Protein AF-A0A328BXT1-F1 (afdb_monomer)

Organism: NCBI:txid2211146

Nearest PDB structures (foldseek):
  3qoo-assembly1_A-2  TM=3.810E-01  e=3.303E+00  Thermanaerovibrio acidaminovorans DSM 6589

pLDDT: mean 86.55, std 16.62, range [36.66, 98.75]

Radius of gyration: 24.16 Å; Cα contacts (8 Å, |Δi|>4): 332; chains: 1; bounding box: 71×56×73 Å

Mean predicted aligned error: 11.09 Å

Foldseek 3Di:
DDDDDDDDDDDDDDPDPDPPPPDPDPDPPDDDDDPDPVPDDQAAQADFPDKDKDWDQFLHDVGTWIWIWTFGGNDQQQTWIWTWTAGPVGRTQDTAIAGLLLLAPVVVLVPPPCSVPPVVSSVRSVVSNNCQQPPVQKDFLLDPLPDDDFDPPWDRVQLVLSSVVNGWIWGWGQHNVSDIWIWHANNVVRHITTGGD

Secondary structure (DSSP, 8-state):
-------------------------S-TT----PPPGGGSPPP-TT-EEEEEEEEE-SS-SSSPEEEEEEEESSSSTT-EEEEEEE-TTS-EEEEEEEEGGGG--TTTTTT-TTTTSHHHHHHHHHHHHHHTT-GGGEESSSS-TT--SPPTTS-HHHHHHHHH-TTPPEEEEE-TTS-EEEEEEEGGGTEEEEEE-

Structure (mmCIF, N/CA/C/O backbone):
data_AF-A0A328BXT1-F1
#
_entry.id   AF-A0A328BXT1-F1
#
loop_
_atom_site.group_PDB
_atom_site.id
_atom_site.type_symbol
_atom_site.label_atom_id
_atom_site.label_alt_id
_atom_site.label_comp_id
_atom_site.label_asym_id
_atom_site.label_entity_id
_atom_site.label_seq_id
_atom_site.pdbx_PDB_ins_code
_atom_site.Cartn_x
_atom_site.Cartn_y
_atom_site.Cartn_z
_atom_site.occupancy
_atom_site.B_iso_or_equiv
_atom_site.auth_seq_id
_atom_site.auth_comp_id
_atom_site.auth_asym_id
_atom_site.auth_atom_id
_atom_site.pdbx_P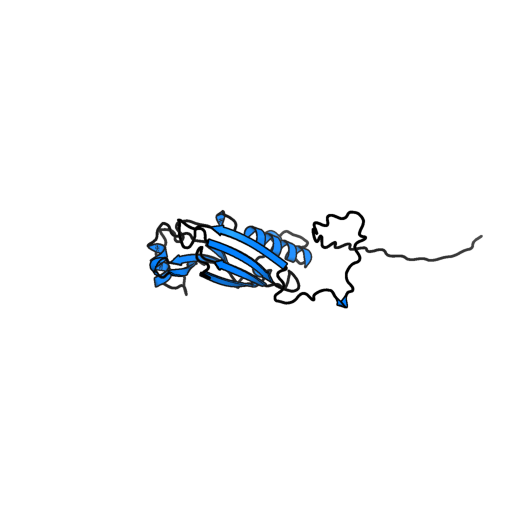DB_model_num
ATOM 1 N N . MET A 1 1 ? 54.954 -20.643 -51.005 1.00 36.66 1 MET A N 1
ATOM 2 C CA . MET A 1 1 ? 54.162 -19.689 -51.812 1.00 36.66 1 MET A CA 1
ATOM 3 C C . MET A 1 1 ? 52.692 -20.054 -51.626 1.00 36.66 1 MET A C 1
ATOM 5 O O . MET A 1 1 ? 52.392 -21.237 -51.685 1.00 36.66 1 MET A O 1
ATOM 9 N N . LEU A 1 2 ? 51.851 -19.068 -51.280 1.00 44.31 2 LEU A N 1
ATOM 10 C CA . LEU A 1 2 ? 50.381 -19.138 -51.081 1.00 44.31 2 LEU A CA 1
ATOM 11 C C . LEU A 1 2 ? 49.645 -19.799 -52.278 1.00 44.31 2 LEU A C 1
ATOM 13 O O . LEU A 1 2 ? 50.256 -19.804 -53.350 1.00 44.31 2 LEU A O 1
ATOM 17 N N . PRO A 1 3 ? 48.364 -20.260 -52.186 1.00 55.88 3 PRO A N 1
ATOM 18 C CA . PRO A 1 3 ? 47.225 -19.465 -51.666 1.00 55.88 3 PRO A CA 1
ATOM 19 C C . PRO A 1 3 ? 46.011 -20.235 -51.057 1.00 55.88 3 PRO A C 1
ATOM 21 O O . PRO A 1 3 ? 46.016 -21.457 -50.996 1.00 55.88 3 PRO A O 1
ATOM 24 N N . ALA A 1 4 ? 44.975 -19.460 -50.669 1.00 45.47 4 ALA A N 1
ATOM 25 C CA . ALA A 1 4 ? 43.537 -19.766 -50.434 1.00 45.47 4 ALA A CA 1
ATOM 26 C C . ALA A 1 4 ? 43.083 -19.404 -48.996 1.00 45.47 4 ALA A C 1
ATOM 28 O O . ALA A 1 4 ? 43.459 -20.065 -48.039 1.00 45.47 4 ALA A O 1
ATOM 29 N N . ALA A 1 5 ? 42.486 -18.232 -48.738 1.00 52.22 5 ALA A N 1
ATOM 30 C CA . ALA A 1 5 ? 41.097 -17.819 -49.017 1.00 52.22 5 ALA A CA 1
ATOM 31 C C . ALA A 1 5 ? 40.040 -18.658 -48.269 1.00 52.22 5 ALA A C 1
ATOM 33 O O . ALA A 1 5 ? 39.802 -19.790 -48.667 1.00 52.22 5 ALA A O 1
ATOM 34 N N . LEU A 1 6 ? 39.386 -18.090 -47.240 1.00 51.06 6 LEU A N 1
ATOM 35 C CA . LEU A 1 6 ? 37.940 -17.786 -47.231 1.00 51.06 6 LEU A CA 1
ATOM 36 C C . LEU A 1 6 ? 37.517 -17.145 -45.889 1.00 51.06 6 LEU A C 1
ATOM 38 O O . LEU A 1 6 ? 37.797 -17.670 -44.815 1.00 51.06 6 LEU A O 1
ATOM 42 N N . LEU A 1 7 ? 36.834 -16.000 -45.978 1.00 54.78 7 LEU A N 1
ATOM 43 C CA . LEU A 1 7 ? 36.112 -15.343 -44.886 1.00 54.78 7 LEU A CA 1
ATOM 44 C C . LEU A 1 7 ? 34.954 -16.211 -44.371 1.00 54.78 7 LEU A C 1
ATOM 46 O O . LEU A 1 7 ? 34.241 -16.783 -45.189 1.00 54.78 7 LEU A O 1
ATOM 50 N N . LEU A 1 8 ? 34.654 -16.143 -43.068 1.00 51.22 8 LEU A N 1
ATOM 51 C CA . LEU A 1 8 ? 33.269 -16.148 -42.571 1.00 51.22 8 LEU A CA 1
ATOM 52 C C . LEU A 1 8 ? 33.183 -15.592 -41.138 1.00 51.22 8 LEU A C 1
ATOM 54 O O . LEU A 1 8 ? 33.625 -16.211 -40.173 1.00 51.22 8 LEU A O 1
ATOM 58 N N . LEU A 1 9 ? 32.594 -14.396 -41.034 1.00 53.41 9 LEU A N 1
ATOM 59 C CA . LEU A 1 9 ? 31.967 -13.871 -39.822 1.00 53.41 9 LEU A CA 1
ATOM 60 C C . LEU A 1 9 ? 30.834 -14.801 -39.388 1.00 53.41 9 LEU A C 1
ATOM 62 O O . LEU A 1 9 ? 30.048 -15.174 -40.249 1.00 53.41 9 LEU A O 1
ATOM 66 N N . LEU A 1 10 ? 30.657 -15.022 -38.083 1.00 51.69 10 LEU A N 1
ATOM 67 C CA . LEU A 1 10 ? 29.341 -15.249 -37.472 1.00 51.69 10 LEU A CA 1
ATOM 68 C C . LEU A 1 10 ? 29.376 -14.782 -36.009 1.00 51.69 10 LEU A C 1
ATOM 70 O O . LEU A 1 10 ? 29.947 -15.426 -35.132 1.00 51.69 10 LEU A O 1
ATOM 74 N N . ALA A 1 11 ? 28.759 -13.624 -35.775 1.00 56.44 11 ALA A N 1
ATOM 75 C CA . ALA A 1 11 ? 28.355 -13.159 -34.459 1.00 56.44 11 ALA A CA 1
ATOM 76 C C . ALA A 1 11 ? 27.236 -14.064 -33.928 1.00 56.44 11 ALA A C 1
ATOM 78 O O . ALA A 1 11 ? 26.285 -14.347 -34.653 1.00 56.44 11 ALA A O 1
ATOM 79 N N . GLN A 1 12 ? 27.332 -14.486 -32.668 1.00 54.69 12 GLN A N 1
ATOM 80 C CA . GLN A 1 12 ? 26.223 -15.122 -31.960 1.00 54.69 12 GLN A CA 1
ATOM 81 C C . GLN A 1 12 ? 26.055 -14.463 -30.593 1.00 54.69 12 GLN A C 1
ATOM 83 O O . GLN A 1 12 ? 26.587 -14.906 -29.579 1.00 54.69 12 GLN A O 1
ATOM 88 N N . SER A 1 13 ? 25.306 -13.365 -30.586 1.00 54.19 13 SER A N 1
ATOM 89 C CA . SER A 1 13 ? 24.605 -12.871 -29.411 1.00 54.19 13 SER A CA 1
ATOM 90 C C . SER A 1 13 ? 23.330 -13.698 -29.240 1.00 54.19 13 SER A C 1
ATOM 92 O O . SER A 1 13 ? 22.390 -13.561 -30.019 1.00 54.19 13 SER A O 1
ATOM 94 N N . SER A 1 14 ? 23.274 -14.545 -28.211 1.00 51.81 14 SER A N 1
ATOM 95 C CA . SER A 1 14 ? 22.004 -15.124 -27.760 1.00 51.81 14 SER A CA 1
ATOM 96 C C . SER A 1 14 ? 21.670 -14.591 -26.370 1.00 51.81 14 SER A C 1
ATOM 98 O O . SER A 1 14 ? 22.193 -15.031 -25.351 1.00 51.81 14 SER A O 1
ATOM 100 N N . CYS A 1 15 ? 20.795 -13.587 -26.342 1.00 51.22 15 CYS A N 1
ATOM 101 C CA . CYS A 1 15 ? 20.023 -13.262 -25.153 1.00 51.22 15 CYS A CA 1
ATOM 102 C C . CYS A 1 15 ? 18.866 -14.259 -25.090 1.00 51.22 15 CYS A C 1
ATOM 104 O O . CYS A 1 15 ? 17.864 -14.102 -25.785 1.00 51.22 15 CYS A O 1
ATOM 106 N N . VAL A 1 16 ? 19.014 -15.303 -24.280 1.00 47.84 16 VAL A N 1
ATOM 107 C CA . VAL A 1 16 ? 17.893 -16.158 -23.886 1.00 47.84 16 VAL A CA 1
ATOM 108 C C . VAL A 1 16 ? 17.251 -15.525 -22.654 1.00 47.84 16 VAL A C 1
ATOM 110 O O . VAL A 1 16 ? 17.733 -15.685 -21.537 1.00 47.84 16 VAL A O 1
ATOM 113 N N . THR A 1 17 ? 16.156 -14.793 -22.860 1.00 46.62 17 THR A N 1
ATOM 114 C CA . THR A 1 17 ? 15.216 -14.452 -21.785 1.00 46.62 17 THR A CA 1
ATOM 115 C C . THR A 1 17 ? 14.120 -15.507 -21.806 1.00 46.62 17 THR A C 1
ATOM 117 O O . THR A 1 17 ? 13.203 -15.449 -22.621 1.00 46.62 17 THR A O 1
ATOM 120 N N . THR A 1 18 ? 14.238 -16.524 -20.958 1.00 55.59 18 THR A N 1
ATOM 121 C CA . THR A 1 18 ? 13.164 -17.499 -20.747 1.00 55.59 18 THR A CA 1
ATOM 122 C C . THR A 1 18 ? 12.169 -16.941 -19.737 1.00 55.59 18 THR A C 1
ATOM 124 O O . THR A 1 18 ? 12.470 -16.900 -18.542 1.00 55.59 18 THR A O 1
ATOM 127 N N . ASP A 1 19 ? 10.980 -16.564 -20.207 1.00 45.56 19 ASP A N 1
ATOM 128 C CA . ASP A 1 19 ? 9.785 -16.504 -19.367 1.00 45.56 19 ASP A CA 1
ATOM 129 C C . ASP A 1 19 ? 9.496 -17.919 -18.860 1.00 45.56 19 ASP A C 1
ATOM 131 O O . ASP A 1 19 ? 9.135 -18.825 -19.614 1.00 45.56 19 ASP A O 1
ATOM 135 N N . ARG A 1 20 ? 9.731 -18.141 -17.566 1.00 45.09 20 ARG A N 1
ATOM 136 C CA . ARG A 1 20 ? 9.447 -19.414 -16.908 1.00 45.09 20 ARG A CA 1
ATOM 137 C C . ARG A 1 20 ? 7.983 -19.421 -16.481 1.00 45.09 20 ARG A C 1
ATOM 139 O O . ARG A 1 20 ? 7.660 -19.120 -15.335 1.00 45.09 20 ARG A O 1
ATOM 146 N N . GLU A 1 21 ? 7.102 -19.774 -17.406 1.00 53.62 21 GLU A N 1
ATOM 147 C CA . GLU A 1 21 ? 5.724 -20.139 -17.087 1.00 53.62 21 GLU A CA 1
ATOM 148 C C . GLU A 1 21 ? 5.742 -21.553 -16.479 1.00 53.62 21 GLU A C 1
ATOM 150 O O . GLU A 1 21 ? 6.037 -22.544 -17.150 1.00 53.62 21 GLU A O 1
ATOM 155 N N . VAL A 1 22 ? 5.530 -21.658 -15.164 1.00 46.84 22 VAL A N 1
ATOM 156 C CA . VAL A 1 22 ? 5.484 -22.950 -14.463 1.00 46.84 22 VAL A CA 1
ATOM 157 C C . VAL A 1 22 ? 4.119 -23.587 -14.726 1.00 46.84 22 VAL A C 1
ATOM 159 O O . VAL A 1 22 ? 3.187 -23.439 -13.943 1.00 46.84 22 VAL A O 1
ATOM 162 N N . GLY A 1 23 ? 3.992 -24.273 -15.861 1.00 48.22 23 GLY A N 1
ATOM 163 C CA . GLY A 1 23 ? 2.853 -25.134 -16.162 1.00 48.22 23 GLY A CA 1
ATOM 164 C C . GLY A 1 23 ? 3.044 -26.515 -15.537 1.00 48.22 23 GLY A C 1
ATOM 165 O O . GLY A 1 23 ? 3.951 -27.254 -15.918 1.00 48.22 23 GLY A O 1
ATOM 166 N N . THR A 1 24 ? 2.182 -26.897 -14.596 1.00 51.53 24 THR A N 1
ATOM 167 C CA . THR A 1 24 ? 2.050 -28.281 -14.121 1.00 51.53 24 THR A CA 1
ATOM 168 C C . THR A 1 24 ? 1.400 -29.142 -15.212 1.00 51.53 24 THR A C 1
ATOM 170 O O . THR A 1 24 ? 0.205 -29.417 -15.189 1.00 51.53 24 THR A O 1
ATOM 173 N N . SER A 1 25 ? 2.189 -29.555 -16.206 1.00 50.75 25 SER A N 1
ATOM 174 C CA . SER A 1 25 ? 1.787 -30.548 -17.211 1.00 50.75 25 SER A CA 1
ATOM 175 C C . SER A 1 25 ? 2.162 -31.952 -16.730 1.00 50.75 25 SER A C 1
ATOM 177 O O . SER A 1 25 ? 3.331 -32.233 -16.486 1.00 50.75 25 SER A O 1
ATOM 179 N N . SER A 1 26 ? 1.179 -32.846 -16.620 1.00 55.44 26 SER A N 1
ATOM 180 C CA . SER A 1 26 ? 1.338 -34.255 -16.230 1.00 55.44 26 SER A CA 1
ATOM 181 C C . SER A 1 26 ? 1.732 -35.187 -17.388 1.00 55.44 26 SER A C 1
ATOM 183 O O . SER A 1 26 ? 1.564 -36.400 -17.279 1.00 55.44 26 SER A O 1
ATOM 185 N N . ASN A 1 27 ? 2.244 -34.656 -18.504 1.00 60.16 27 ASN A N 1
ATOM 186 C CA . ASN A 1 27 ? 2.610 -35.460 -19.671 1.00 60.16 27 ASN A CA 1
ATOM 187 C C . ASN A 1 27 ? 4.053 -35.158 -20.136 1.00 60.16 27 ASN A C 1
ATOM 189 O O . ASN A 1 27 ? 4.289 -34.059 -20.647 1.00 60.16 27 ASN A O 1
ATOM 193 N N . PRO A 1 28 ? 5.010 -36.095 -19.964 1.00 58.16 28 PRO A N 1
ATOM 194 C CA . PRO A 1 28 ? 6.431 -35.863 -20.234 1.00 58.16 28 PRO A CA 1
ATOM 195 C C . PRO A 1 28 ? 6.809 -35.832 -21.726 1.00 58.16 28 PRO A C 1
ATOM 197 O O . PRO A 1 28 ? 7.963 -35.556 -22.036 1.00 58.16 28 PRO A O 1
ATOM 200 N N . GLU A 1 29 ? 5.874 -36.079 -22.652 1.00 60.91 29 GLU A N 1
ATOM 201 C CA . GLU A 1 29 ? 6.201 -36.306 -24.073 1.00 60.91 29 GLU A CA 1
ATOM 202 C C . GLU A 1 29 ? 5.632 -35.258 -25.049 1.00 60.91 29 GLU A C 1
ATOM 204 O O . GLU A 1 29 ? 5.848 -35.331 -26.259 1.00 60.91 29 GLU A O 1
ATOM 209 N N . ARG A 1 30 ? 4.932 -34.225 -24.561 1.00 56.12 30 ARG A N 1
ATOM 210 C CA . ARG A 1 30 ? 4.519 -33.112 -25.431 1.00 56.12 30 ARG A CA 1
ATOM 211 C C . ARG A 1 30 ? 5.666 -32.123 -25.615 1.00 56.12 30 ARG A C 1
ATOM 213 O O . ARG A 1 30 ? 5.939 -31.314 -24.732 1.00 56.12 30 ARG A O 1
ATOM 220 N N . VAL A 1 31 ? 6.277 -32.142 -26.801 1.00 62.97 31 VAL A N 1
ATOM 221 C CA . VAL A 1 31 ? 7.142 -31.055 -27.281 1.00 6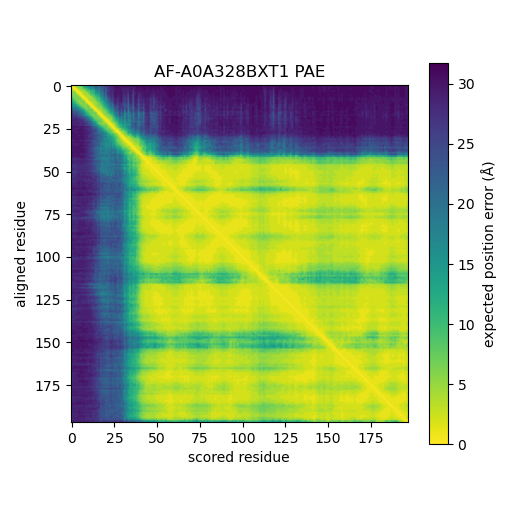2.97 31 VAL A CA 1
ATOM 222 C C . VAL A 1 31 ? 6.325 -29.765 -27.261 1.00 62.97 31 VAL A C 1
ATOM 224 O O . VAL A 1 31 ? 5.348 -29.622 -27.999 1.00 62.97 31 VAL A O 1
ATOM 227 N N . TYR A 1 32 ? 6.693 -28.837 -26.378 1.00 65.38 32 TYR A N 1
ATOM 228 C CA . TYR A 1 32 ? 6.045 -27.535 -26.283 1.00 65.38 32 TYR A CA 1
ATOM 229 C C . TYR A 1 32 ? 6.180 -26.808 -27.622 1.00 65.38 32 TYR A C 1
ATOM 231 O O . TYR A 1 32 ? 7.267 -26.381 -28.007 1.00 65.38 32 TYR A O 1
ATOM 239 N N . THR A 1 33 ? 5.069 -26.691 -28.347 1.00 70.56 33 THR A N 1
ATOM 240 C CA . THR A 1 33 ? 4.991 -25.859 -29.545 1.00 70.56 33 THR A CA 1
ATOM 241 C C . THR A 1 33 ? 4.425 -24.512 -29.103 1.00 70.56 33 THR A C 1
ATOM 243 O O . THR A 1 33 ? 3.260 -24.463 -28.695 1.00 70.56 33 THR A O 1
ATOM 246 N N . PRO A 1 34 ? 5.216 -23.425 -29.098 1.00 65.19 34 PRO A N 1
ATOM 247 C CA . PRO A 1 34 ? 4.691 -22.124 -28.719 1.00 65.19 34 PRO A CA 1
ATOM 248 C C . PRO A 1 34 ? 3.551 -21.743 -29.665 1.00 65.19 34 PRO A C 1
ATOM 250 O O . PRO A 1 34 ? 3.661 -21.925 -30.878 1.00 65.19 34 PRO A O 1
ATOM 253 N N . LYS A 1 35 ? 2.458 -21.204 -29.107 1.00 72.31 35 LYS A N 1
ATOM 254 C CA . LYS A 1 35 ? 1.329 -20.727 -29.914 1.00 72.31 35 LYS A CA 1
ATOM 255 C C . LYS A 1 35 ? 1.815 -19.733 -30.979 1.00 72.31 35 LYS A C 1
ATOM 257 O O . LYS A 1 35 ? 2.699 -18.917 -30.660 1.00 72.31 35 LYS A O 1
ATOM 262 N N . PRO A 1 36 ? 1.238 -19.772 -32.198 1.00 70.12 36 PRO A N 1
ATOM 263 C CA . PRO A 1 36 ? 1.512 -18.787 -33.236 1.00 70.12 36 PRO A CA 1
ATOM 264 C C . PRO A 1 36 ? 1.406 -17.363 -32.679 1.00 70.12 36 PRO A C 1
ATOM 266 O O . PRO A 1 36 ? 0.528 -17.087 -31.864 1.00 70.12 36 PRO A O 1
ATOM 269 N N . GLU A 1 37 ? 2.281 -16.456 -33.120 1.00 61.94 37 GLU A N 1
ATOM 270 C CA . GLU A 1 37 ? 2.329 -15.044 -32.686 1.00 61.94 37 GLU A CA 1
ATOM 271 C C . GLU A 1 37 ? 0.935 -14.381 -32.691 1.00 61.94 37 GLU A C 1
ATOM 273 O O . GLU A 1 37 ? 0.586 -13.638 -31.777 1.00 61.94 37 GLU A O 1
ATOM 278 N N . ALA A 1 38 ? 0.110 -14.714 -33.691 1.00 62.44 38 ALA A N 1
ATOM 279 C CA . ALA A 1 38 ? -1.251 -14.209 -33.870 1.00 62.44 38 ALA A CA 1
ATOM 280 C C . ALA A 1 38 ? -2.255 -14.674 -32.795 1.00 62.44 38 ALA A C 1
ATOM 282 O O . ALA A 1 38 ? -3.270 -14.014 -32.586 1.00 62.44 38 ALA A O 1
ATOM 283 N N . GLU A 1 39 ? -1.975 -15.781 -32.104 1.00 62.88 39 GLU A N 1
ATOM 284 C CA . GLU A 1 39 ? -2.812 -16.350 -31.038 1.00 62.88 39 GLU A CA 1
ATOM 285 C C . GLU A 1 39 ? -2.295 -16.025 -29.630 1.00 62.88 39 GLU A C 1
ATOM 287 O O . GLU A 1 39 ? -2.882 -16.446 -28.627 1.00 62.88 39 GLU A O 1
ATOM 292 N N . ARG A 1 40 ? -1.191 -15.278 -29.520 1.00 68.75 40 ARG A N 1
ATOM 293 C CA . ARG A 1 40 ? -0.713 -14.784 -28.229 1.00 68.75 40 ARG A CA 1
ATOM 294 C C . ARG A 1 40 ? -1.582 -13.608 -27.804 1.00 68.75 40 ARG A C 1
ATOM 296 O O . ARG A 1 40 ? -1.674 -12.600 -28.504 1.00 68.75 40 ARG A O 1
ATOM 303 N N . SER A 1 41 ? -2.211 -13.727 -26.636 1.00 73.88 41 SER A N 1
ATOM 304 C CA . SER A 1 41 ? -2.953 -12.621 -26.031 1.00 73.88 41 SER A CA 1
ATOM 305 C C . SER A 1 41 ? -2.038 -11.408 -25.894 1.00 73.88 41 SER A C 1
ATOM 307 O O . SER A 1 41 ? -1.047 -11.448 -25.165 1.00 73.88 41 SER A O 1
ATOM 309 N N . ARG A 1 42 ? -2.366 -10.317 -26.593 1.00 83.31 42 ARG A N 1
ATOM 310 C CA . ARG A 1 42 ? -1.632 -9.056 -26.454 1.00 83.31 42 ARG A CA 1
ATOM 311 C C . ARG A 1 42 ? -1.777 -8.551 -25.023 1.00 83.31 42 ARG A C 1
ATOM 313 O O . ARG A 1 42 ? -2.895 -8.413 -24.525 1.00 83.31 42 ARG A O 1
ATOM 320 N N . LEU A 1 43 ? -0.651 -8.259 -24.376 1.00 89.19 43 LEU A N 1
ATOM 321 C CA . LEU A 1 43 ? -0.652 -7.618 -23.065 1.00 89.19 43 LEU A CA 1
ATOM 322 C C . LEU A 1 43 ? -1.256 -6.213 -23.195 1.00 89.19 43 LEU A C 1
ATOM 324 O O . LEU A 1 43 ? -0.972 -5.482 -24.144 1.00 89.19 43 LEU A O 1
ATOM 328 N N . THR A 1 44 ? -2.102 -5.841 -22.242 1.00 91.19 44 THR A N 1
ATOM 329 C CA . THR A 1 44 ? -2.812 -4.557 -22.219 1.00 91.19 44 THR A CA 1
ATOM 330 C C . THR A 1 44 ? -2.517 -3.810 -20.924 1.00 91.19 44 THR A C 1
ATOM 332 O O . THR A 1 44 ? -1.925 -4.355 -19.995 1.00 91.19 44 THR A O 1
ATOM 335 N N . SER A 1 45 ? -3.004 -2.575 -20.808 1.00 89.31 45 SER A N 1
ATOM 336 C CA . SER A 1 45 ? -2.947 -1.811 -19.555 1.00 89.31 45 SER A CA 1
ATOM 337 C C . SER A 1 45 ? -3.674 -2.481 -18.380 1.00 89.31 45 SER A C 1
ATOM 339 O O . SER A 1 45 ? -3.415 -2.137 -17.231 1.00 89.31 45 SER A O 1
ATOM 341 N N . ARG A 1 46 ? -4.574 -3.439 -18.644 1.00 91.81 46 ARG A N 1
ATOM 342 C CA . ARG A 1 46 ? -5.311 -4.193 -17.615 1.00 91.81 46 ARG A CA 1
ATOM 343 C C . ARG A 1 46 ? -4.653 -5.520 -17.251 1.00 91.81 46 ARG A C 1
ATOM 345 O O . ARG A 1 46 ? -5.087 -6.159 -16.294 1.00 91.81 46 ARG A O 1
ATOM 352 N N . THR A 1 47 ? -3.645 -5.952 -18.006 1.00 95.06 47 THR A N 1
ATOM 353 C CA . THR A 1 47 ? -2.962 -7.216 -17.743 1.00 95.06 47 THR A CA 1
ATOM 354 C C . THR A 1 47 ? -2.212 -7.131 -16.422 1.00 95.06 47 THR A C 1
ATOM 356 O O . THR A 1 47 ? -1.431 -6.208 -16.216 1.00 95.06 47 THR A O 1
ATOM 359 N N . VAL A 1 48 ? -2.460 -8.087 -15.528 1.00 97.00 48 VAL A N 1
ATOM 360 C CA . VAL A 1 48 ? -1.770 -8.182 -14.240 1.00 97.00 48 VAL A CA 1
ATOM 361 C C . VAL A 1 48 ? -0.459 -8.934 -14.448 1.00 97.00 48 VAL A C 1
ATOM 363 O O . VAL A 1 48 ? -0.468 -10.116 -14.772 1.00 97.00 48 VAL A O 1
ATOM 366 N N . LEU A 1 49 ? 0.658 -8.239 -14.256 1.00 96.81 49 LEU A N 1
ATOM 367 C CA . LEU A 1 49 ? 2.012 -8.783 -14.367 1.00 96.81 49 LEU A CA 1
ATOM 368 C C . LEU A 1 49 ? 2.480 -9.422 -13.055 1.00 96.81 49 LEU A C 1
ATOM 370 O O . LEU A 1 49 ? 3.250 -10.378 -13.059 1.00 96.81 49 LEU A O 1
ATOM 374 N N . ARG A 1 50 ? 2.032 -8.881 -11.917 1.00 97.50 50 ARG A N 1
ATOM 375 C CA . ARG A 1 50 ? 2.378 -9.377 -10.581 1.00 97.50 50 ARG A CA 1
ATOM 376 C C . ARG A 1 50 ? 1.298 -9.014 -9.577 1.00 97.50 50 ARG A C 1
ATOM 378 O O . ARG A 1 50 ? 0.684 -7.957 -9.675 1.00 97.50 50 ARG A O 1
ATOM 385 N N . THR A 1 51 ? 1.108 -9.880 -8.590 1.00 98.38 51 THR A N 1
ATOM 386 C CA . THR A 1 51 ? 0.279 -9.615 -7.413 1.00 98.38 51 THR A CA 1
ATOM 387 C C . THR A 1 51 ? 1.105 -9.868 -6.163 1.00 98.38 51 THR A C 1
ATOM 389 O O . THR A 1 51 ? 1.738 -10.917 -6.053 1.00 98.38 51 THR A O 1
ATOM 392 N N . VAL A 1 52 ? 1.078 -8.930 -5.221 1.00 98.44 52 VAL A N 1
ATOM 393 C CA . VAL A 1 52 ? 1.537 -9.132 -3.843 1.00 98.44 52 VAL A CA 1
ATOM 394 C C . VAL A 1 52 ? 0.346 -8.875 -2.932 1.00 98.44 52 VAL A C 1
ATOM 396 O O . VAL A 1 52 ? -0.461 -7.984 -3.197 1.00 98.44 52 VAL A O 1
ATOM 399 N N . GLN A 1 53 ? 0.180 -9.691 -1.898 1.00 98.44 53 GLN A N 1
ATOM 400 C CA . GLN A 1 53 ? -0.937 -9.555 -0.974 1.00 98.44 53 GLN A CA 1
ATOM 401 C C . GLN A 1 53 ? -0.5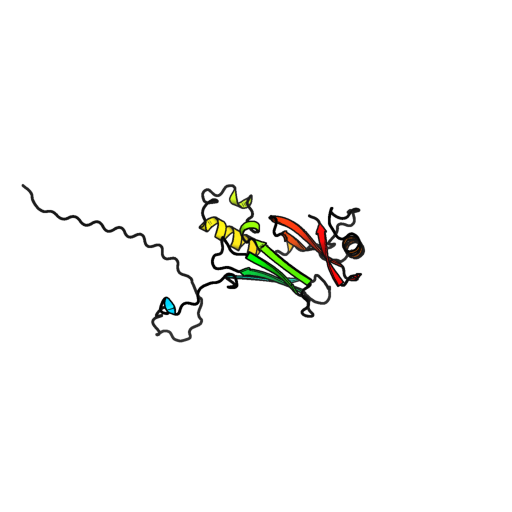54 -10.032 0.423 1.00 98.44 53 GLN A C 1
ATOM 403 O O . GLN A 1 53 ? 0.235 -10.964 0.565 1.00 98.44 53 GLN A O 1
ATOM 408 N N . THR A 1 54 ? -1.168 -9.429 1.434 1.00 98.56 54 THR A N 1
ATOM 409 C CA . THR A 1 54 ? -1.102 -9.883 2.826 1.00 98.56 54 THR A CA 1
ATOM 410 C C . THR A 1 54 ? -2.467 -9.732 3.496 1.00 98.56 54 THR A C 1
ATOM 412 O O . THR A 1 54 ? -3.412 -9.182 2.919 1.00 98.56 54 THR A O 1
ATOM 415 N N . GLN A 1 55 ? -2.582 -10.246 4.715 1.00 98.12 55 GLN A N 1
ATOM 416 C CA . GLN A 1 55 ? -3.746 -10.069 5.569 1.00 98.12 55 GLN A CA 1
ATOM 417 C C . GLN A 1 55 ? -3.320 -9.477 6.906 1.00 98.12 55 GLN A C 1
ATOM 419 O O . GLN A 1 55 ? -2.527 -10.087 7.625 1.00 98.12 55 GLN A O 1
ATOM 424 N N . HIS A 1 56 ? -3.903 -8.340 7.273 1.00 97.56 56 HIS A N 1
ATOM 425 C CA . HIS A 1 56 ? -3.574 -7.647 8.514 1.00 97.56 56 HIS A CA 1
ATOM 426 C C . HIS A 1 56 ? -4.840 -7.153 9.218 1.00 97.56 56 HIS A C 1
ATOM 428 O O . HIS A 1 56 ? -5.819 -6.782 8.573 1.00 97.56 56 HIS A O 1
ATOM 434 N N . ALA A 1 57 ? -4.833 -7.148 10.552 1.00 96.56 57 ALA A N 1
ATOM 435 C CA . ALA A 1 57 ? -5.874 -6.470 11.320 1.00 96.56 57 ALA A CA 1
ATOM 436 C C . ALA A 1 57 ? -5.701 -4.955 11.128 1.00 96.56 57 ALA A C 1
ATOM 438 O O . ALA A 1 57 ? -4.650 -4.413 11.477 1.00 96.56 57 ALA A O 1
ATOM 439 N N . PHE A 1 58 ? -6.690 -4.290 10.531 1.00 97.62 58 PHE A N 1
ATOM 440 C CA . PHE A 1 58 ? -6.603 -2.871 10.175 1.00 97.62 58 PHE A CA 1
ATOM 441 C C . PHE A 1 58 ? -7.888 -2.119 10.530 1.00 97.62 58 PHE A C 1
ATOM 443 O O . PHE A 1 58 ? -7.872 -1.270 11.422 1.00 97.62 58 PHE A O 1
ATOM 450 N N . SER A 1 59 ? -9.012 -2.466 9.903 1.00 96.62 59 SER A N 1
ATOM 451 C CA . SER A 1 59 ? -10.327 -1.896 10.217 1.00 96.62 59 SER A CA 1
ATOM 452 C C . SER A 1 59 ? -10.926 -2.471 11.499 1.00 96.62 59 SER A C 1
ATOM 454 O O . SER A 1 59 ? -11.543 -1.752 12.289 1.00 96.62 59 SER A O 1
ATOM 456 N N . ASP A 1 60 ? -10.674 -3.753 11.749 1.00 93.81 60 ASP A N 1
ATOM 457 C CA . ASP A 1 60 ? -11.139 -4.499 12.907 1.00 93.81 60 ASP A CA 1
ATOM 458 C C . ASP A 1 60 ? -10.011 -5.370 13.487 1.00 93.81 60 ASP A C 1
ATOM 460 O O . ASP A 1 60 ? -9.045 -5.710 12.807 1.00 93.81 60 ASP A O 1
ATOM 464 N N . ARG A 1 61 ? -10.098 -5.692 14.784 1.00 89.25 61 ARG A N 1
ATOM 465 C CA . ARG A 1 61 ? -9.079 -6.502 15.479 1.00 89.25 61 ARG A CA 1
ATOM 466 C C . ARG A 1 61 ? -9.409 -7.992 15.513 1.00 89.25 61 ARG A C 1
ATOM 468 O O . ARG A 1 61 ? -8.503 -8.790 15.731 1.00 89.25 61 ARG A O 1
ATOM 475 N N . GLY A 1 62 ? -10.682 -8.356 15.373 1.00 93.06 62 GLY A N 1
ATOM 476 C CA . GLY A 1 62 ? -11.141 -9.745 15.360 1.00 93.06 62 GLY A CA 1
ATOM 477 C C . GLY A 1 62 ? -11.081 -10.382 13.973 1.00 93.06 62 GLY A C 1
ATOM 478 O O . GLY A 1 62 ? -11.118 -11.603 13.855 1.00 93.06 62 GLY A O 1
ATOM 479 N N . SER A 1 63 ? -10.958 -9.569 12.927 1.00 95.75 63 SER A N 1
ATOM 480 C CA . SER A 1 63 ? -10.908 -10.001 11.537 1.00 95.75 63 SER A CA 1
ATOM 481 C C . SER A 1 63 ? -9.771 -9.312 10.784 1.00 95.75 63 SER A C 1
ATOM 483 O O . SER A 1 63 ? -9.356 -8.207 11.126 1.00 95.75 63 SER A O 1
ATOM 485 N N . LYS A 1 64 ? -9.211 -10.005 9.789 1.00 97.94 64 LYS A N 1
ATOM 486 C CA . LYS A 1 64 ? -8.111 -9.479 8.977 1.00 97.94 64 LYS A CA 1
ATOM 487 C C . LYS A 1 64 ? -8.646 -8.932 7.664 1.00 97.94 64 LYS A C 1
ATOM 489 O O . LYS A 1 64 ? -9.387 -9.620 6.963 1.00 97.94 64 LYS A O 1
ATOM 494 N N . ASP A 1 65 ? -8.190 -7.741 7.315 1.00 98.50 65 ASP A N 1
ATOM 495 C CA . ASP A 1 65 ? -8.426 -7.134 6.015 1.00 98.50 65 ASP A CA 1
ATOM 496 C C . ASP A 1 65 ? -7.378 -7.621 5.019 1.00 98.50 65 ASP A C 1
ATOM 498 O O . ASP A 1 65 ? -6.255 -7.981 5.386 1.00 98.50 65 ASP A O 1
ATOM 502 N N . LYS A 1 66 ? -7.742 -7.632 3.740 1.00 98.62 66 LYS A N 1
ATOM 503 C CA . LYS A 1 66 ? -6.863 -8.033 2.649 1.00 98.62 66 LYS A CA 1
ATOM 504 C C . LYS A 1 66 ? -6.201 -6.805 2.035 1.00 98.62 66 LYS A C 1
ATOM 506 O O . LYS A 1 66 ? -6.876 -5.943 1.478 1.00 98.62 66 LYS A O 1
ATOM 511 N N . PHE A 1 67 ? -4.878 -6.781 2.075 1.00 98.69 67 PHE A N 1
ATOM 512 C CA . PHE A 1 67 ? -4.043 -5.782 1.419 1.00 98.69 67 PHE A CA 1
ATOM 513 C C . PHE A 1 67 ? -3.538 -6.373 0.107 1.00 98.69 67 PHE A C 1
ATOM 515 O O . PHE A 1 67 ? -3.022 -7.492 0.098 1.00 98.69 67 PHE A O 1
ATOM 522 N N . VAL A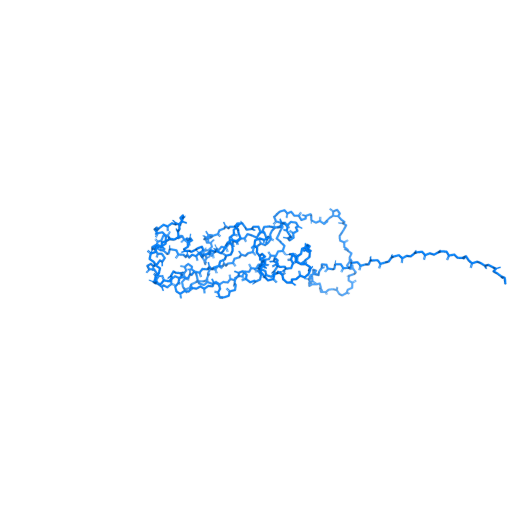 1 68 ? -3.728 -5.666 -1.006 1.00 98.75 68 VAL A N 1
ATOM 523 C CA . VAL A 1 68 ? -3.397 -6.168 -2.346 1.00 98.75 68 VAL A CA 1
ATOM 524 C C . VAL A 1 68 ? -2.686 -5.093 -3.149 1.00 98.75 68 VAL A C 1
ATOM 526 O O . VAL A 1 68 ? -3.159 -3.964 -3.230 1.00 98.75 68 VAL A O 1
ATOM 529 N N . LEU A 1 69 ? -1.584 -5.462 -3.793 1.00 98.69 69 LEU A N 1
ATOM 530 C CA . LEU A 1 69 ? -0.872 -4.640 -4.760 1.00 98.69 69 LEU A CA 1
ATOM 531 C C . LEU A 1 69 ? -0.791 -5.396 -6.086 1.00 98.69 69 LEU A C 1
ATOM 533 O O . LEU A 1 69 ? -0.180 -6.464 -6.172 1.00 98.69 69 LEU A O 1
ATOM 537 N N . LEU A 1 70 ? -1.419 -4.844 -7.120 1.00 98.56 70 LEU A N 1
ATOM 538 C CA . LEU A 1 70 ? -1.460 -5.422 -8.462 1.00 98.56 70 LEU A CA 1
ATOM 539 C C . LEU A 1 70 ? -0.606 -4.585 -9.406 1.00 98.56 70 LEU A C 1
ATOM 541 O O . LEU A 1 70 ? -0.941 -3.433 -9.656 1.00 98.56 70 LEU A O 1
ATOM 545 N N . LEU A 1 71 ? 0.440 -5.157 -9.990 1.00 98.50 71 LEU A N 1
ATOM 546 C CA . LEU A 1 71 ? 1.170 -4.511 -11.078 1.00 98.50 71 LEU A CA 1
ATOM 547 C C . LEU A 1 71 ? 0.422 -4.744 -12.388 1.00 98.50 71 LEU A C 1
ATOM 549 O O . LEU A 1 71 ? 0.301 -5.886 -12.828 1.00 98.50 71 LEU A O 1
ATOM 553 N N . GLN A 1 72 ? -0.085 -3.677 -12.995 1.00 98.00 72 GLN A N 1
A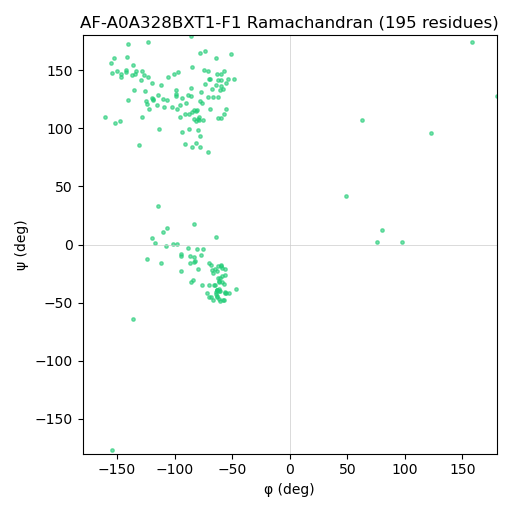TOM 554 C CA . GLN A 1 72 ? -0.917 -3.717 -14.191 1.00 98.00 72 GLN A CA 1
ATOM 555 C C . GLN A 1 72 ? -0.265 -2.946 -15.335 1.00 98.00 72 GLN A C 1
ATOM 557 O O . GLN A 1 72 ? 0.066 -1.767 -15.196 1.00 98.00 72 GLN A O 1
ATOM 562 N N . GLY A 1 73 ? -0.098 -3.598 -16.479 1.00 96.81 73 GLY A N 1
ATOM 563 C CA . GLY A 1 73 ? 0.484 -2.975 -17.656 1.00 96.81 73 GLY A CA 1
ATOM 564 C C . GLY A 1 73 ? 1.055 -3.981 -18.650 1.00 96.81 73 GLY A C 1
ATOM 565 O O . GLY A 1 73 ? 1.116 -5.175 -18.369 1.00 96.81 73 GLY A O 1
ATOM 566 N N . PRO A 1 74 ? 1.504 -3.503 -19.817 1.00 94.62 74 PRO A N 1
ATOM 567 C CA . PRO A 1 74 ? 2.174 -4.342 -20.803 1.00 94.62 74 PRO A CA 1
ATOM 568 C C . PRO A 1 74 ? 3.656 -4.597 -20.478 1.00 94.62 74 PRO A C 1
ATOM 570 O O . PRO A 1 74 ? 4.232 -5.543 -21.005 1.00 94.62 74 PRO A O 1
ATOM 573 N N . LYS A 1 75 ? 4.284 -3.744 -19.655 1.00 95.88 75 LYS A N 1
ATOM 574 C CA . LYS A 1 75 ? 5.700 -3.806 -19.253 1.00 95.88 75 LYS A CA 1
ATOM 575 C C . LYS A 1 75 ? 5.852 -3.294 -17.826 1.00 95.88 75 LYS A C 1
ATOM 577 O O . LYS A 1 75 ? 5.132 -2.374 -17.454 1.00 95.88 75 LYS A O 1
ATOM 582 N N . ILE A 1 76 ? 6.796 -3.842 -17.060 1.00 97.19 76 ILE A N 1
ATOM 583 C CA . ILE A 1 76 ? 7.003 -3.490 -15.643 1.00 97.19 76 ILE A CA 1
ATOM 584 C C . ILE A 1 76 ? 7.358 -2.010 -15.488 1.00 97.19 76 ILE A C 1
ATOM 586 O O . ILE A 1 76 ? 6.763 -1.326 -14.660 1.00 97.19 76 ILE A O 1
ATOM 590 N N . ILE A 1 77 ? 8.291 -1.507 -16.303 1.00 95.75 77 ILE A N 1
ATOM 591 C CA . ILE A 1 77 ? 8.807 -0.141 -16.164 1.00 95.75 77 ILE A CA 1
ATOM 592 C C . ILE A 1 77 ? 7.732 0.942 -16.345 1.00 95.75 77 ILE A C 1
ATOM 594 O O . ILE A 1 77 ? 7.799 1.970 -15.680 1.00 95.75 77 ILE A O 1
ATOM 598 N N . ASP A 1 78 ? 6.720 0.697 -17.182 1.00 94.81 78 ASP A N 1
ATOM 599 C CA . ASP A 1 78 ? 5.628 1.641 -17.473 1.00 94.81 78 ASP A CA 1
ATOM 600 C C . ASP A 1 78 ? 4.279 1.190 -16.881 1.00 94.81 78 ASP A C 1
ATOM 602 O O . ASP A 1 78 ? 3.223 1.728 -17.221 1.00 94.81 78 ASP A O 1
ATOM 606 N N . ALA A 1 79 ? 4.291 0.172 -16.017 1.00 97.81 79 ALA A N 1
ATOM 607 C CA . ALA A 1 79 ? 3.092 -0.323 -15.359 1.00 97.81 79 ALA A CA 1
ATOM 608 C C . ALA A 1 79 ? 2.602 0.633 -14.261 1.00 97.81 79 ALA A C 1
ATOM 610 O O . ALA A 1 79 ? 3.312 1.519 -13.778 1.00 97.81 79 ALA A O 1
ATOM 611 N N . ASN A 1 80 ? 1.371 0.393 -13.820 1.00 98.31 80 ASN A N 1
ATOM 612 C CA . ASN A 1 80 ? 0.811 0.987 -12.616 1.00 98.31 80 ASN A CA 1
ATOM 613 C C . ASN A 1 80 ? 0.604 -0.092 -11.555 1.00 98.31 80 ASN A C 1
ATOM 615 O O . ASN A 1 80 ? 0.099 -1.172 -11.853 1.00 98.31 80 ASN A O 1
ATOM 619 N N . ALA A 1 81 ? 0.943 0.211 -10.312 1.00 98.25 81 ALA A N 1
ATOM 620 C CA . ALA A 1 81 ? 0.614 -0.596 -9.157 1.00 98.25 81 ALA A CA 1
ATOM 621 C C . ALA A 1 81 ? -0.734 -0.138 -8.577 1.00 98.25 81 ALA A C 1
ATOM 623 O O . ALA A 1 81 ? -0.868 0.972 -8.066 1.00 98.25 81 ALA A O 1
ATOM 624 N N . ARG A 1 82 ? -1.765 -0.979 -8.669 1.00 98.31 82 ARG A N 1
ATOM 625 C CA . ARG A 1 82 ? -3.058 -0.737 -8.028 1.00 98.31 82 ARG A CA 1
ATOM 626 C C . ARG A 1 82 ? -3.027 -1.284 -6.607 1.00 98.31 82 ARG A C 1
ATOM 628 O O . ARG A 1 82 ? -2.973 -2.500 -6.423 1.00 98.31 82 ARG A O 1
ATOM 635 N N . PHE A 1 83 ? -3.082 -0.389 -5.632 1.00 98.38 83 PHE A N 1
ATOM 636 C CA . PHE A 1 83 ? -3.143 -0.700 -4.212 1.00 98.38 83 PHE A CA 1
ATOM 637 C C . PHE A 1 83 ? -4.600 -0.743 -3.741 1.00 98.38 83 PHE A C 1
ATOM 639 O O . PHE A 1 83 ? -5.352 0.213 -3.931 1.00 98.38 83 PHE A O 1
ATOM 646 N N . LEU A 1 84 ? -4.999 -1.851 -3.117 1.00 98.25 84 LEU A N 1
ATOM 647 C CA . LEU A 1 84 ? -6.310 -2.022 -2.509 1.00 98.25 84 LEU A CA 1
ATOM 648 C C . LEU A 1 84 ? -6.201 -2.467 -1.051 1.00 98.25 84 LEU A C 1
ATOM 650 O O . LEU A 1 84 ? -5.356 -3.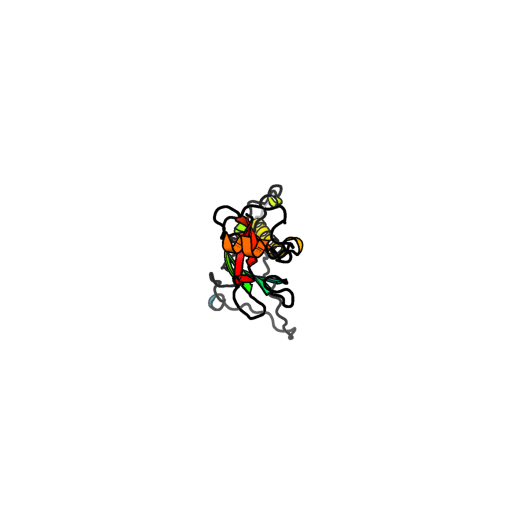293 -0.702 1.00 98.25 84 LEU A O 1
ATOM 654 N N . ILE A 1 85 ? -7.144 -1.990 -0.243 1.00 98.31 85 ILE A N 1
ATOM 655 C CA . ILE A 1 85 ? -7.473 -2.573 1.059 1.00 98.31 85 ILE A CA 1
ATOM 656 C C . ILE A 1 85 ? -8.931 -3.010 0.988 1.00 98.31 85 ILE A C 1
ATOM 658 O O . ILE A 1 85 ? -9.804 -2.200 0.673 1.00 98.31 85 ILE A O 1
ATOM 662 N N . ILE A 1 86 ? -9.189 -4.282 1.267 1.00 98.44 86 ILE A N 1
ATOM 663 C CA . ILE A 1 86 ? -10.523 -4.883 1.242 1.00 98.44 86 ILE A CA 1
ATOM 664 C C . ILE A 1 86 ? -10.834 -5.383 2.649 1.00 98.44 86 ILE A C 1
ATOM 666 O O . ILE A 1 86 ? -10.052 -6.153 3.209 1.00 98.44 86 ILE A O 1
ATOM 670 N N . SER A 1 87 ? -11.957 -4.953 3.218 1.00 97.75 87 SER A N 1
ATOM 671 C CA . SER A 1 87 ? -12.370 -5.368 4.553 1.00 97.75 87 SER A CA 1
ATOM 672 C C . SER A 1 87 ? -12.659 -6.868 4.599 1.00 97.75 87 SER A C 1
ATOM 674 O O . SER A 1 87 ? -12.970 -7.486 3.576 1.00 97.75 87 SER A O 1
ATOM 676 N N . ALA A 1 88 ? -12.656 -7.462 5.790 1.00 96.38 88 ALA A N 1
ATOM 677 C CA . ALA A 1 88 ? -13.108 -8.846 5.970 1.00 96.38 88 ALA A CA 1
ATOM 678 C C . ALA A 1 88 ? -14.550 -9.104 5.470 1.00 96.38 88 ALA A C 1
ATOM 680 O O . ALA A 1 88 ? -14.911 -10.246 5.189 1.00 96.38 88 ALA A O 1
ATOM 681 N N . LYS A 1 89 ? -15.371 -8.053 5.337 1.00 95.81 89 LYS A N 1
ATOM 682 C CA . LYS A 1 89 ? -16.743 -8.115 4.803 1.00 95.81 89 LYS A CA 1
ATOM 683 C C . LYS A 1 89 ? -16.806 -8.006 3.274 1.00 95.81 89 LYS A C 1
ATOM 685 O O . LYS A 1 89 ? -17.864 -8.236 2.700 1.00 95.81 89 LYS A O 1
ATOM 690 N N . GLY A 1 90 ? -15.693 -7.671 2.621 1.00 96.12 90 GLY A N 1
ATOM 691 C CA . GLY A 1 90 ? -15.605 -7.465 1.174 1.00 96.12 90 GLY A CA 1
ATOM 692 C C . GLY A 1 90 ? -15.697 -6.003 0.724 1.00 96.12 90 GLY A C 1
ATOM 693 O O . GLY A 1 90 ? -15.630 -5.742 -0.476 1.00 96.12 90 GLY A O 1
ATOM 694 N N . ASP A 1 91 ? -15.802 -5.046 1.648 1.00 96.38 91 ASP A N 1
ATOM 695 C CA . ASP A 1 91 ? -15.868 -3.620 1.310 1.00 96.38 91 ASP A CA 1
ATOM 696 C C . ASP A 1 91 ? -14.498 -3.100 0.874 1.00 96.38 91 ASP A C 1
ATOM 698 O O . ASP A 1 91 ? -13.479 -3.392 1.498 1.00 96.38 91 ASP A O 1
ATOM 702 N N . THR A 1 92 ? -14.448 -2.273 -0.168 1.00 97.00 92 THR A N 1
ATOM 703 C CA . THR A 1 92 ? -13.194 -1.618 -0.565 1.00 97.00 92 THR A CA 1
ATOM 704 C C . THR A 1 92 ? -12.939 -0.411 0.334 1.00 97.00 92 THR A C 1
ATOM 706 O O . THR A 1 92 ? -13.608 0.610 0.211 1.00 97.00 92 THR A O 1
ATOM 709 N N . LEU A 1 93 ? -11.952 -0.519 1.223 1.00 96.44 93 LEU A N 1
ATOM 710 C CA . LEU A 1 93 ? -11.552 0.546 2.148 1.00 96.44 93 LEU A CA 1
ATOM 711 C C . LEU A 1 93 ? -10.586 1.545 1.499 1.00 96.44 93 LEU A C 1
ATOM 713 O O . LEU A 1 93 ? -10.573 2.723 1.852 1.00 96.44 93 LEU A O 1
ATOM 717 N N . ARG A 1 94 ? -9.774 1.078 0.543 1.00 96.12 94 ARG A N 1
ATOM 718 C CA . ARG A 1 94 ? -8.854 1.899 -0.256 1.00 96.12 94 ARG A CA 1
ATOM 719 C C . ARG A 1 94 ? -8.728 1.321 -1.660 1.00 96.12 94 ARG A C 1
ATOM 721 O O . ARG A 1 94 ? -8.716 0.104 -1.826 1.00 96.12 94 ARG A O 1
ATOM 728 N N . ASN A 1 95 ? -8.606 2.198 -2.652 1.00 96.81 95 ASN A N 1
ATOM 729 C CA . ASN A 1 95 ? -8.287 1.860 -4.036 1.00 96.81 95 ASN A CA 1
ATOM 730 C C . ASN A 1 95 ? -7.476 3.013 -4.630 1.00 96.81 95 ASN A C 1
ATOM 732 O O . ASN A 1 95 ? -8.015 4.090 -4.879 1.00 96.81 95 ASN A O 1
ATOM 736 N N . GLU A 1 96 ? -6.182 2.798 -4.806 1.00 96.25 96 GLU A N 1
ATOM 737 C CA . GLU A 1 96 ? -5.235 3.797 -5.288 1.00 96.25 96 GLU A CA 1
ATOM 738 C C . GLU A 1 96 ? -4.428 3.236 -6.458 1.00 96.25 96 GLU A C 1
ATOM 740 O O . GLU A 1 96 ? -4.192 2.031 -6.553 1.00 96.25 96 GLU A O 1
ATOM 745 N N . VAL A 1 97 ? -4.026 4.113 -7.374 1.00 97.81 97 VAL A N 1
ATOM 746 C CA . VAL A 1 97 ? -3.161 3.773 -8.503 1.00 97.81 97 VAL A CA 1
ATOM 747 C C . VAL A 1 97 ? -1.853 4.531 -8.331 1.00 97.81 97 VAL A C 1
ATOM 749 O O . VAL A 1 97 ? -1.851 5.757 -8.300 1.00 97.81 97 VAL A O 1
ATOM 752 N N . ILE A 1 98 ? -0.759 3.785 -8.228 1.00 98.12 98 ILE A N 1
ATOM 753 C CA . ILE A 1 98 ? 0.593 4.281 -7.989 1.00 98.12 98 ILE A CA 1
ATOM 754 C C . ILE A 1 98 ? 1.422 3.968 -9.242 1.00 98.12 98 ILE A C 1
ATOM 756 O O . ILE A 1 98 ? 1.411 2.821 -9.694 1.00 98.12 98 ILE A O 1
ATOM 760 N N . PRO A 1 99 ? 2.144 4.926 -9.843 1.00 98.12 99 PRO A N 1
ATOM 761 C CA . PRO A 1 99 ? 3.080 4.612 -10.920 1.00 98.12 99 PRO A CA 1
ATOM 762 C C . PRO A 1 99 ? 4.119 3.597 -10.431 1.00 98.12 99 PRO A C 1
ATOM 764 O O . PRO A 1 99 ? 4.690 3.787 -9.362 1.00 98.12 99 PRO A O 1
ATOM 767 N N . ALA A 1 100 ? 4.418 2.541 -11.194 1.00 97.81 100 ALA A N 1
ATOM 768 C CA . ALA A 1 100 ? 5.342 1.502 -10.722 1.00 97.81 100 ALA A CA 1
ATOM 769 C C . ALA A 1 100 ? 6.722 2.066 -10.339 1.00 97.81 100 ALA A C 1
ATOM 771 O O . ALA A 1 100 ? 7.317 1.627 -9.361 1.00 97.81 100 ALA A O 1
ATOM 772 N N . LYS A 1 101 ? 7.184 3.103 -11.052 1.00 96.88 101 LYS A N 1
ATOM 773 C CA . LYS A 1 101 ? 8.435 3.824 -10.766 1.00 96.88 101 LYS A CA 1
ATOM 774 C C . LYS A 1 101 ? 8.480 4.453 -9.369 1.00 96.88 101 LYS A C 1
ATOM 776 O O . LYS A 1 101 ? 9.568 4.584 -8.830 1.00 96.88 101 LYS A O 1
ATOM 781 N N . ALA A 1 102 ? 7.338 4.802 -8.774 1.00 97.19 102 ALA A N 1
ATOM 782 C CA . ALA A 1 102 ? 7.290 5.338 -7.413 1.00 97.19 102 ALA A CA 1
ATOM 783 C C . ALA A 1 102 ? 7.661 4.288 -6.350 1.00 97.19 102 ALA A C 1
ATOM 785 O O . ALA A 1 102 ? 8.007 4.650 -5.236 1.00 97.19 102 ALA A O 1
ATOM 786 N N . LEU A 1 103 ? 7.626 2.992 -6.685 1.00 96.81 103 LEU A N 1
ATOM 787 C CA . LEU A 1 103 ? 8.035 1.909 -5.783 1.00 96.81 103 LEU A CA 1
ATOM 788 C C . LEU A 1 103 ? 9.557 1.709 -5.723 1.00 96.81 103 LEU A C 1
ATOM 790 O O . LEU A 1 103 ? 10.024 0.839 -4.991 1.00 96.81 103 LEU A O 1
ATOM 794 N N . ILE A 1 104 ? 10.322 2.448 -6.527 1.00 95.62 104 ILE A N 1
ATOM 795 C CA . ILE A 1 104 ? 11.779 2.356 -6.551 1.00 95.62 104 ILE A CA 1
ATOM 796 C C . ILE A 1 104 ? 12.342 3.109 -5.345 1.00 95.62 104 ILE A C 1
ATOM 798 O O . ILE A 1 104 ? 12.121 4.310 -5.198 1.00 95.62 104 ILE A O 1
ATOM 802 N N . ASP A 1 105 ? 13.128 2.417 -4.523 1.00 92.56 105 ASP A N 1
ATOM 803 C CA . ASP A 1 105 ? 13.987 3.072 -3.541 1.00 92.56 105 ASP A CA 1
ATOM 804 C C . ASP A 1 105 ? 15.237 3.618 -4.247 1.00 92.56 105 ASP A C 1
ATOM 806 O O . ASP A 1 105 ? 16.229 2.915 -4.448 1.00 92.56 105 ASP A O 1
ATOM 810 N N . GLU A 1 106 ? 15.176 4.887 -4.656 1.00 91.12 106 GLU A N 1
ATOM 811 C CA . GLU A 1 106 ? 16.276 5.551 -5.366 1.00 91.12 106 GLU A CA 1
ATOM 812 C C . GLU A 1 106 ? 17.551 5.645 -4.499 1.00 91.12 106 GLU A C 1
ATOM 814 O O . GLU A 1 106 ? 18.651 5.712 -5.046 1.00 91.12 106 GLU A O 1
ATOM 819 N N . ARG A 1 107 ? 17.447 5.584 -3.159 1.00 89.81 107 ARG A N 1
ATOM 820 C CA . ARG A 1 107 ? 18.626 5.567 -2.274 1.00 89.81 107 ARG A CA 1
ATOM 821 C C . ARG A 1 107 ? 19.348 4.228 -2.354 1.00 89.81 107 ARG A C 1
ATOM 823 O O . ARG A 1 107 ? 20.570 4.203 -2.441 1.00 89.81 107 ARG A O 1
ATOM 830 N N . ALA A 1 108 ? 18.601 3.125 -2.387 1.00 88.12 108 ALA A N 1
ATOM 831 C CA . ALA A 1 108 ? 19.169 1.786 -2.541 1.00 88.12 108 ALA A CA 1
ATOM 832 C C . ALA A 1 108 ? 19.853 1.576 -3.905 1.00 88.12 108 ALA A C 1
ATOM 834 O O . ALA A 1 108 ? 20.690 0.687 -4.044 1.00 88.12 108 ALA A O 1
ATOM 835 N N . MET A 1 109 ? 19.511 2.392 -4.907 1.00 89.62 109 MET A N 1
ATOM 836 C CA . MET A 1 109 ? 20.101 2.334 -6.247 1.00 89.62 109 MET A CA 1
ATOM 837 C C . MET A 1 109 ? 21.283 3.289 -6.451 1.00 89.62 109 MET A C 1
ATOM 839 O O . MET A 1 109 ? 21.933 3.214 -7.490 1.00 89.62 109 MET A O 1
ATOM 843 N N . GLN A 1 110 ? 21.576 4.182 -5.503 1.00 89.00 110 GLN A N 1
ATOM 844 C CA . GLN A 1 110 ? 22.525 5.281 -5.710 1.00 89.00 110 GLN A CA 1
ATOM 845 C C . GLN A 1 110 ? 23.952 4.808 -6.037 1.00 89.00 110 GLN A C 1
ATOM 847 O O . GLN A 1 110 ? 24.640 5.449 -6.831 1.00 89.00 110 GLN A O 1
ATOM 852 N N . ASP A 1 111 ? 24.355 3.665 -5.481 1.00 87.81 111 ASP A N 1
ATOM 853 C CA . ASP A 1 111 ? 25.682 3.075 -5.676 1.00 87.81 111 ASP A CA 1
ATOM 854 C C . ASP A 1 111 ? 25.711 1.973 -6.755 1.00 87.81 111 ASP A C 1
ATOM 856 O O . ASP A 1 111 ? 26.770 1.396 -7.008 1.00 87.81 111 ASP A O 1
ATOM 860 N N . ASP A 1 112 ? 24.580 1.659 -7.405 1.00 88.31 112 ASP A N 1
ATOM 861 C CA . ASP A 1 112 ? 24.526 0.661 -8.483 1.00 88.31 112 ASP A CA 1
ATOM 862 C C . ASP A 1 112 ? 25.016 1.279 -9.811 1.00 88.31 112 ASP A C 1
ATOM 864 O O . ASP A 1 112 ? 24.339 2.143 -10.382 1.00 88.31 112 ASP A O 1
ATOM 868 N N . PRO A 1 113 ? 26.140 0.807 -10.392 1.00 86.75 113 PRO A N 1
ATOM 869 C CA . PRO A 1 113 ? 26.632 1.297 -11.681 1.00 86.75 113 PRO A CA 1
ATOM 870 C C . PRO A 1 113 ? 25.642 1.104 -12.840 1.00 86.75 113 PRO A C 1
ATOM 872 O O . PRO A 1 113 ? 25.803 1.714 -13.896 1.00 86.75 113 PRO A O 1
ATOM 875 N N . GLN A 1 114 ? 24.649 0.226 -12.680 1.00 89.25 114 GLN A N 1
ATOM 876 C CA . GLN A 1 114 ? 23.604 -0.072 -13.658 1.00 89.25 114 GLN A CA 1
ATOM 877 C C . GLN A 1 114 ? 22.240 0.516 -13.276 1.00 89.25 114 GLN A C 1
ATOM 879 O O . GLN A 1 114 ? 21.240 0.168 -13.911 1.00 89.25 114 GLN A O 1
ATOM 884 N N . ALA A 1 115 ? 22.173 1.439 -12.311 1.00 87.50 115 ALA A N 1
ATOM 885 C CA . ALA A 1 115 ? 20.923 2.021 -11.816 1.00 87.50 115 ALA A CA 1
ATOM 886 C C . ALA A 1 115 ? 20.050 2.682 -12.902 1.00 87.50 115 ALA A C 1
ATOM 888 O O . ALA A 1 115 ? 18.826 2.767 -12.781 1.00 87.50 115 ALA A O 1
ATOM 889 N N . SER A 1 116 ? 20.668 3.151 -13.988 1.00 88.88 116 SER A N 1
ATOM 890 C CA . SER A 1 116 ? 19.971 3.745 -15.133 1.00 88.88 116 SER A CA 1
ATOM 891 C C . SER A 1 116 ? 19.415 2.713 -16.119 1.00 88.88 116 SER A C 1
ATOM 893 O O . SER A 1 116 ? 18.587 3.059 -16.964 1.00 88.88 116 SER A O 1
ATOM 895 N N . SER A 1 117 ? 19.839 1.450 -16.029 1.00 95.00 117 SER A N 1
ATOM 896 C CA . SER A 1 117 ? 19.388 0.405 -16.940 1.00 95.00 117 SER A CA 1
ATOM 897 C C . SER A 1 117 ? 17.913 0.070 -16.701 1.00 95.00 117 SER A C 1
ATOM 899 O O . SER A 1 117 ? 17.434 0.013 -15.565 1.00 95.00 117 SER A O 1
ATOM 901 N N . VAL A 1 118 ? 17.182 -0.206 -17.788 1.00 95.62 118 VAL A N 1
ATOM 902 C CA . VAL A 1 118 ? 15.772 -0.632 -17.704 1.00 95.62 118 VAL A CA 1
ATOM 903 C C . VAL A 1 118 ? 15.649 -1.869 -16.819 1.00 95.62 118 VAL A C 1
ATOM 905 O O . VAL A 1 118 ? 14.770 -1.932 -15.967 1.00 95.62 118 VAL A O 1
ATOM 908 N N . ARG A 1 119 ? 16.576 -2.822 -16.965 1.00 95.31 119 ARG A N 1
ATOM 909 C CA . ARG A 1 119 ? 16.555 -4.071 -16.208 1.00 95.31 119 ARG A CA 1
ATOM 910 C C . ARG A 1 119 ? 16.715 -3.848 -14.703 1.00 95.31 119 ARG A C 1
ATOM 912 O O . ARG A 1 119 ? 15.954 -4.446 -13.943 1.00 95.31 119 ARG A O 1
ATOM 919 N N . SER A 1 120 ? 17.661 -3.006 -14.278 1.00 95.38 120 SER A N 1
ATOM 920 C CA . SER A 1 120 ? 17.848 -2.678 -12.858 1.00 95.38 120 SER A CA 1
ATOM 921 C C . SER A 1 120 ? 16.627 -1.962 -12.291 1.00 95.38 120 SER A C 1
ATOM 923 O O . SER A 1 120 ? 16.145 -2.336 -11.226 1.00 95.38 120 SER A O 1
ATOM 925 N N . ARG A 1 121 ? 16.047 -1.007 -13.030 1.00 96.50 121 ARG A N 1
ATOM 926 C CA . ARG A 1 121 ? 14.822 -0.319 -12.592 1.00 96.50 121 ARG A CA 1
ATOM 927 C C . ARG A 1 121 ? 13.626 -1.261 -12.478 1.00 96.50 121 ARG A C 1
ATOM 929 O O . ARG A 1 121 ? 12.879 -1.178 -11.511 1.00 96.50 121 ARG A O 1
ATOM 936 N N . GLU A 1 122 ? 13.453 -2.193 -13.412 1.00 97.50 122 GLU A N 1
ATOM 937 C CA . GLU A 1 122 ? 12.403 -3.214 -13.311 1.00 97.50 122 GLU A CA 1
ATOM 938 C C . GLU A 1 122 ? 12.605 -4.136 -12.102 1.00 97.50 122 GLU A C 1
ATOM 940 O O . GLU A 1 122 ? 11.635 -4.472 -11.425 1.00 97.50 122 GLU A O 1
ATOM 945 N N . LEU A 1 123 ? 13.847 -4.526 -11.794 1.00 96.75 123 LEU A N 1
ATOM 946 C CA . LEU A 1 123 ? 14.153 -5.290 -10.581 1.00 96.75 123 LEU A CA 1
ATOM 947 C C . LEU A 1 123 ? 13.828 -4.502 -9.312 1.00 96.75 123 LEU A C 1
ATOM 949 O O . LEU A 1 123 ? 13.196 -5.061 -8.416 1.00 96.75 123 LEU A O 1
ATOM 953 N N . ALA A 1 124 ? 14.194 -3.223 -9.260 1.00 96.94 124 ALA A N 1
ATOM 954 C CA . ALA A 1 124 ? 13.900 -2.355 -8.126 1.00 96.94 124 ALA A CA 1
ATOM 955 C C . ALA A 1 124 ? 12.387 -2.198 -7.901 1.00 96.94 124 ALA A C 1
ATOM 957 O O . ALA A 1 124 ? 11.925 -2.302 -6.769 1.00 96.94 124 ALA A O 1
ATOM 958 N N . ILE A 1 125 ? 11.588 -2.072 -8.969 1.00 97.94 125 ILE A N 1
ATOM 959 C CA . ILE A 1 125 ? 10.116 -2.082 -8.878 1.00 97.94 125 ILE A CA 1
ATOM 960 C C . ILE A 1 125 ? 9.621 -3.386 -8.243 1.00 97.94 125 ILE A C 1
ATOM 962 O O . ILE A 1 125 ? 8.794 -3.369 -7.332 1.00 97.94 125 ILE A O 1
ATOM 966 N N . LEU A 1 126 ? 10.118 -4.536 -8.710 1.00 98.06 126 LEU A N 1
ATOM 967 C CA . LEU A 1 126 ? 9.712 -5.840 -8.180 1.00 98.06 126 LEU A CA 1
ATOM 968 C C . LEU A 1 126 ? 10.123 -6.029 -6.713 1.00 98.06 126 LEU A C 1
ATOM 970 O O . LEU A 1 126 ? 9.388 -6.664 -5.956 1.00 98.06 126 LEU A O 1
ATOM 974 N N . GLN A 1 127 ? 11.272 -5.489 -6.308 1.00 97.00 127 GLN A N 1
ATOM 975 C CA . GLN A 1 127 ? 11.716 -5.465 -4.914 1.00 97.00 127 GLN A CA 1
ATOM 976 C C . GLN A 1 127 ? 10.815 -4.566 -4.064 1.00 97.00 127 GLN A C 1
ATOM 978 O O . GLN A 1 127 ? 10.309 -5.029 -3.042 1.00 97.00 127 GLN A O 1
ATOM 983 N N . GLY A 1 128 ? 10.528 -3.347 -4.528 1.00 97.25 128 GLY A N 1
ATOM 984 C CA . GLY A 1 128 ? 9.597 -2.424 -3.881 1.00 97.25 128 GLY A CA 1
ATOM 985 C C . GLY A 1 128 ? 8.218 -3.046 -3.679 1.00 97.25 128 GLY A C 1
ATOM 986 O O . GLY A 1 128 ? 7.659 -2.978 -2.589 1.00 97.25 128 GLY A O 1
ATOM 987 N N . MET A 1 129 ? 7.704 -3.774 -4.675 1.00 98.06 129 MET A N 1
ATOM 988 C CA . MET A 1 129 ? 6.459 -4.535 -4.531 1.00 98.06 129 MET A CA 1
ATOM 989 C C . MET A 1 129 ? 6.515 -5.603 -3.431 1.00 98.06 129 MET A C 1
ATOM 991 O O . MET A 1 129 ? 5.523 -5.796 -2.734 1.00 98.06 129 MET A O 1
ATOM 995 N N . ASN A 1 130 ? 7.631 -6.324 -3.290 1.00 96.94 130 ASN A N 1
ATOM 996 C CA . ASN A 1 130 ? 7.767 -7.375 -2.274 1.00 96.94 130 ASN A CA 1
ATOM 997 C C . ASN A 1 130 ? 7.841 -6.799 -0.858 1.00 96.94 130 ASN A C 1
ATOM 999 O O . ASN A 1 130 ? 7.324 -7.417 0.068 1.00 96.94 130 ASN A O 1
ATOM 1003 N N . GLY A 1 131 ? 8.470 -5.632 -0.704 1.00 96.94 131 GLY A N 1
ATOM 1004 C CA . GLY A 1 131 ? 8.564 -4.917 0.569 1.00 96.94 131 GLY A CA 1
ATOM 1005 C C . GLY A 1 131 ? 7.346 -4.051 0.894 1.00 96.94 131 GLY A C 1
ATOM 1006 O O . GLY A 1 131 ? 7.226 -3.584 2.020 1.00 96.94 131 GLY A O 1
ATOM 1007 N N . PHE A 1 132 ? 6.428 -3.844 -0.056 1.00 98.06 132 PHE A N 1
ATOM 1008 C CA . PHE A 1 132 ? 5.328 -2.886 0.093 1.00 98.06 132 PHE A CA 1
ATOM 1009 C C . PHE A 1 132 ? 4.425 -3.177 1.300 1.00 98.06 132 PHE A C 1
ATOM 1011 O O . PHE A 1 132 ? 3.909 -2.253 1.911 1.00 98.06 132 PHE A O 1
ATOM 1018 N N . PHE A 1 133 ? 4.249 -4.453 1.656 1.00 98.25 133 PHE A N 1
ATOM 1019 C CA . PHE A 1 133 ? 3.460 -4.881 2.816 1.00 98.25 133 PHE A CA 1
ATOM 1020 C C . PHE A 1 133 ? 4.311 -5.546 3.904 1.00 98.25 133 PHE A C 1
ATOM 1022 O O . PHE A 1 133 ? 3.846 -6.490 4.545 1.00 98.25 133 PHE A O 1
ATOM 1029 N N . ALA A 1 134 ? 5.563 -5.122 4.072 1.00 97.81 134 ALA A N 1
ATOM 1030 C CA . ALA A 1 134 ? 6.406 -5.628 5.148 1.00 97.81 134 ALA A CA 1
ATOM 1031 C C . ALA A 1 134 ? 5.778 -5.348 6.529 1.00 97.81 134 ALA A C 1
ATOM 1033 O O . ALA A 1 134 ? 5.090 -4.346 6.719 1.00 97.81 134 ALA A O 1
ATOM 1034 N N . ASP A 1 135 ? 5.991 -6.250 7.491 1.00 96.81 135 ASP A N 1
ATOM 1035 C CA . ASP A 1 135 ? 5.338 -6.176 8.807 1.00 96.81 135 ASP A CA 1
ATOM 1036 C C . ASP A 1 135 ? 5.717 -4.903 9.588 1.00 96.81 135 ASP A C 1
ATOM 1038 O O . ASP A 1 135 ? 4.915 -4.385 10.362 1.00 96.81 135 ASP A O 1
ATOM 1042 N N . ASP A 1 136 ? 6.913 -4.359 9.354 1.00 96.50 136 ASP A N 1
ATOM 1043 C CA . ASP A 1 1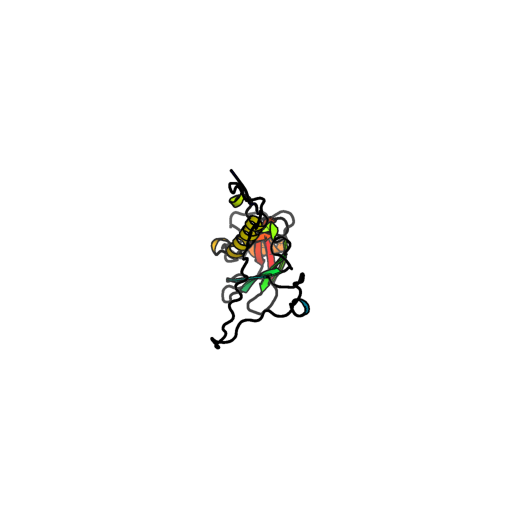36 ? 7.402 -3.114 9.957 1.00 96.50 136 ASP A CA 1
ATOM 1044 C C . ASP A 1 136 ? 6.683 -1.854 9.444 1.00 96.50 136 ASP A C 1
ATOM 1046 O O . ASP A 1 136 ? 6.722 -0.815 10.103 1.00 96.50 136 ASP A O 1
ATOM 1050 N N . LY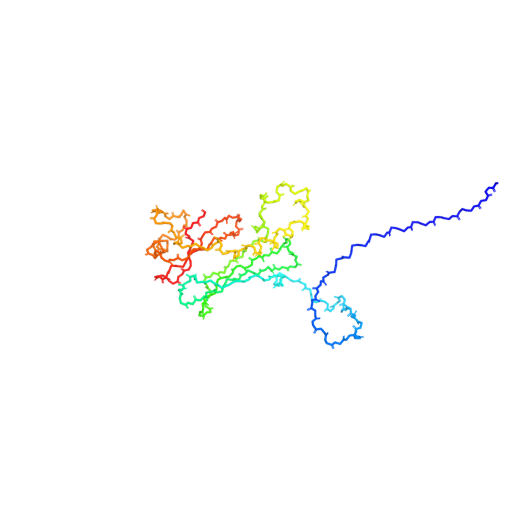S A 1 137 ? 5.965 -1.950 8.317 1.00 97.44 137 LYS A N 1
ATOM 1051 C CA . LYS A 1 137 ? 5.078 -0.895 7.808 1.00 97.44 137 LYS A CA 1
ATOM 1052 C C . LYS A 1 137 ? 3.751 -0.816 8.558 1.00 97.44 137 LYS A C 1
ATOM 1054 O O . LYS A 1 137 ? 2.998 0.133 8.350 1.00 97.44 137 LYS A O 1
ATOM 1059 N N . PHE A 1 138 ? 3.443 -1.778 9.427 1.00 97.69 138 PHE A N 1
ATOM 1060 C CA . PHE A 1 138 ? 2.236 -1.763 10.248 1.00 97.69 138 PHE A CA 1
ATOM 1061 C C . PHE A 1 138 ? 2.565 -1.331 11.678 1.00 97.69 138 PHE A C 1
ATOM 1063 O O . PHE A 1 138 ? 3.290 -2.001 12.409 1.00 97.69 138 PHE A O 1
ATOM 1070 N N . THR A 1 139 ? 1.988 -0.213 12.115 1.00 95.81 139 THR A N 1
ATOM 1071 C CA . THR A 1 139 ? 2.292 0.389 13.421 1.00 95.81 139 THR A CA 1
ATOM 1072 C C . THR A 1 139 ? 1.042 0.555 14.279 1.00 95.81 139 THR A C 1
ATOM 1074 O O . THR A 1 139 ? -0.049 0.836 13.792 1.00 95.81 139 THR A O 1
ATOM 1077 N N . SER A 1 140 ? 1.178 0.366 15.593 1.00 94.44 140 SER A N 1
ATOM 1078 C CA . SER A 1 140 ? 0.098 0.578 16.564 1.00 94.44 140 SER A CA 1
ATOM 1079 C C . SER A 1 140 ? 0.667 1.237 17.828 1.00 94.44 140 SER A C 1
ATOM 1081 O O . SER A 1 140 ? 1.543 0.645 18.460 1.00 94.44 140 SER A O 1
ATOM 1083 N N . PRO A 1 141 ? 0.150 2.397 18.271 1.00 95.31 141 PRO A N 1
ATOM 1084 C CA . PRO A 1 141 ? -0.965 3.133 17.677 1.00 95.31 141 PRO A CA 1
ATOM 1085 C C . PRO A 1 141 ? -0.589 3.779 16.335 1.00 95.31 141 PRO A C 1
ATOM 1087 O O . PRO A 1 141 ? 0.553 4.186 16.141 1.00 95.31 141 PRO A O 1
ATOM 1090 N N . ALA A 1 142 ? -1.568 3.907 15.437 1.00 96.12 142 ALA A N 1
ATOM 1091 C CA . ALA A 1 142 ? -1.400 4.533 14.124 1.00 96.12 142 ALA A CA 1
ATOM 1092 C C . ALA A 1 142 ? -0.851 5.968 14.218 1.00 96.12 142 ALA A C 1
ATOM 1094 O O . ALA A 1 142 ? 0.020 6.370 13.446 1.00 96.12 142 ALA A O 1
ATOM 1095 N N . ILE A 1 143 ? -1.360 6.726 15.193 1.00 95.38 143 ILE A N 1
ATOM 1096 C CA . ILE A 1 143 ? -0.917 8.080 15.520 1.00 95.38 143 ILE A CA 1
ATOM 1097 C C . ILE A 1 143 ? -0.194 8.020 16.873 1.00 95.38 143 ILE A C 1
ATOM 1099 O O . ILE A 1 143 ? -0.782 7.545 17.854 1.00 95.38 143 ILE A O 1
ATOM 1103 N N . PRO A 1 144 ? 1.063 8.493 16.970 1.00 92.19 144 PRO A N 1
ATOM 1104 C CA . PRO A 1 144 ? 1.750 8.614 18.249 1.00 92.19 144 PRO A CA 1
ATOM 1105 C C . PRO A 1 144 ? 0.934 9.456 19.233 1.00 92.19 144 PRO A C 1
ATOM 1107 O O . PRO A 1 144 ? 0.406 10.504 18.874 1.00 92.19 144 PRO A O 1
ATOM 1110 N N . ARG A 1 145 ? 0.876 9.052 20.506 1.00 87.44 145 ARG A N 1
ATOM 1111 C CA . ARG A 1 145 ? 0.107 9.786 21.536 1.00 87.44 145 ARG A CA 1
ATOM 1112 C C . ARG A 1 145 ? 0.605 11.213 21.783 1.00 87.44 145 ARG A C 1
ATOM 1114 O O . ARG A 1 145 ? -0.109 12.012 22.372 1.00 87.44 145 ARG A O 1
ATOM 1121 N N . THR A 1 146 ? 1.837 11.500 21.376 1.00 88.19 146 THR A N 1
ATOM 1122 C CA . THR A 1 146 ? 2.471 12.817 21.462 1.00 88.19 146 THR A CA 1
ATOM 1123 C C . THR A 1 146 ? 2.104 13.736 20.300 1.00 88.19 146 THR A C 1
ATOM 1125 O O . THR A 1 146 ? 2.344 14.935 20.396 1.00 88.19 146 THR A O 1
ATOM 1128 N N . ALA A 1 147 ? 1.543 13.207 19.207 1.00 88.94 147 ALA A N 1
ATOM 1129 C CA . ALA A 1 147 ? 1.101 14.024 18.088 1.00 88.94 147 ALA A CA 1
ATOM 1130 C C . ALA A 1 147 ? -0.139 14.819 18.503 1.00 88.94 147 ALA A C 1
ATOM 1132 O O . ALA A 1 147 ? -1.106 14.242 18.994 1.00 88.94 147 ALA A O 1
ATOM 1133 N N . THR A 1 148 ? -0.112 16.136 18.313 1.00 85.50 148 THR A N 1
ATOM 1134 C CA . THR A 1 148 ? -1.200 17.051 18.699 1.00 85.50 148 THR A CA 1
ATOM 1135 C C . THR A 1 148 ? -1.917 17.666 17.502 1.00 85.50 148 THR A C 1
ATOM 1137 O O . THR A 1 148 ? -3.022 18.178 17.662 1.00 85.50 148 THR A O 1
ATOM 1140 N N . THR A 1 149 ? -1.321 17.600 16.311 1.00 86.25 149 THR A N 1
ATOM 1141 C CA . THR A 1 149 ? -1.833 18.232 15.093 1.00 86.25 149 THR A CA 1
ATOM 1142 C C . THR A 1 149 ? -1.904 17.242 13.940 1.00 86.25 149 THR A C 1
ATOM 1144 O O . THR A 1 149 ? -1.003 16.424 13.753 1.00 86.25 149 THR A O 1
ATOM 1147 N N . ALA A 1 150 ? -2.967 17.359 13.148 1.00 87.31 150 ALA A N 1
ATOM 1148 C CA . ALA A 1 150 ? -3.135 16.599 11.920 1.00 87.31 150 ALA A CA 1
ATOM 1149 C C . ALA A 1 150 ? -2.226 17.152 10.799 1.00 87.31 150 ALA A C 1
ATOM 1151 O O . ALA A 1 150 ? -1.950 18.356 10.797 1.00 87.31 150 ALA A O 1
ATOM 1152 N N . PRO A 1 151 ? -1.773 16.315 9.845 1.00 86.50 151 PRO A N 1
ATOM 1153 C CA . PRO A 1 151 ? -1.040 16.781 8.668 1.00 86.50 151 PRO A CA 1
ATOM 1154 C C . PRO A 1 151 ? -1.835 17.810 7.859 1.00 86.50 151 PRO A C 1
ATOM 1156 O O . PRO A 1 151 ? -3.069 17.754 7.801 1.00 86.50 151 PRO A O 1
ATOM 1159 N N . GLU A 1 152 ? -1.137 18.729 7.197 1.00 84.88 152 GLU A N 1
ATOM 1160 C CA . GLU A 1 152 ? -1.771 19.710 6.317 1.00 84.88 152 GLU A CA 1
ATOM 1161 C C . GLU A 1 152 ? -2.526 19.005 5.176 1.00 84.88 152 GLU A C 1
ATOM 1163 O O . GLU A 1 152 ? -2.021 18.073 4.557 1.00 84.88 152 GLU A O 1
ATOM 1168 N N . GLY A 1 153 ? -3.772 19.414 4.921 1.00 81.56 153 GLY A N 1
ATOM 1169 C CA . GLY A 1 153 ? -4.621 18.791 3.899 1.00 81.56 153 GLY A CA 1
ATOM 1170 C C . GLY A 1 153 ? -5.220 17.429 4.279 1.00 81.56 153 GLY A C 1
ATOM 1171 O O . GLY A 1 153 ? -5.931 16.839 3.464 1.00 81.56 153 GLY A O 1
ATOM 1172 N N . SER A 1 154 ? -4.980 16.929 5.497 1.00 85.56 154 SER A N 1
ATOM 1173 C CA . SER A 1 154 ? -5.668 15.742 6.018 1.00 85.56 154 SER A CA 1
ATOM 1174 C C . SER A 1 154 ? -7.091 16.058 6.499 1.00 85.56 154 SER A C 1
ATOM 1176 O O . SER A 1 154 ? -7.466 17.214 6.686 1.00 85.56 154 SER A O 1
ATOM 1178 N N . ASP A 1 155 ? -7.894 15.011 6.689 1.00 90.38 155 ASP A N 1
ATOM 1179 C CA . ASP A 1 155 ? -9.245 15.083 7.249 1.00 90.38 155 ASP A CA 1
ATOM 1180 C C . ASP A 1 155 ? -9.177 15.215 8.785 1.00 90.38 155 ASP A C 1
ATOM 1182 O O . ASP A 1 155 ? -8.870 14.219 9.452 1.00 90.38 155 ASP A O 1
ATOM 1186 N N . PRO A 1 156 ? -9.468 16.392 9.379 1.00 92.12 156 PRO A N 1
ATOM 1187 C CA . PRO A 1 156 ? -9.255 16.614 10.811 1.00 92.12 156 PRO A CA 1
ATOM 1188 C C . PRO A 1 156 ? -10.166 15.757 11.696 1.00 92.12 156 PRO A C 1
ATOM 1190 O O . PRO A 1 156 ? -9.755 15.305 12.767 1.00 92.12 156 PRO A O 1
ATOM 1193 N N . GLU A 1 157 ? -11.399 15.504 11.249 1.00 93.81 157 GLU A N 1
ATOM 1194 C CA . GLU A 1 157 ? -12.358 14.668 11.974 1.00 93.81 157 GLU A CA 1
ATOM 1195 C C . GLU A 1 157 ? -11.909 13.204 11.941 1.00 93.81 157 GLU A C 1
ATOM 1197 O O . GLU A 1 157 ? -11.877 12.524 12.970 1.00 93.81 157 GLU A O 1
ATOM 1202 N N . GLY A 1 158 ? -11.494 12.735 10.761 1.00 94.75 158 GLY A N 1
ATOM 1203 C CA . GLY A 1 158 ? -10.899 11.418 10.570 1.00 94.75 158 GLY A CA 1
ATOM 1204 C C . GLY A 1 158 ? -9.658 11.203 11.426 1.00 94.75 158 GLY A C 1
ATOM 1205 O O . GLY A 1 158 ? -9.554 10.195 12.128 1.00 94.75 158 GLY A O 1
ATOM 1206 N N . TRP A 1 159 ? 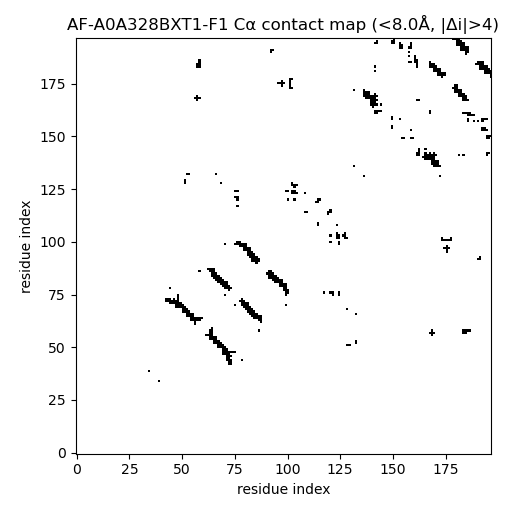-8.748 12.171 11.411 1.00 95.81 159 TRP A N 1
ATOM 1207 C CA . TRP A 1 159 ? -7.517 12.140 12.186 1.00 95.81 159 TRP A CA 1
ATOM 1208 C C . TRP A 1 159 ? -7.797 12.065 13.690 1.00 95.81 159 TRP A C 1
ATOM 1210 O O . TRP A 1 159 ? -7.284 11.174 14.369 1.00 95.81 159 TRP A O 1
ATOM 1220 N N . SER A 1 160 ? -8.684 12.924 14.207 1.00 94.44 160 SER A N 1
ATOM 1221 C CA . SER A 1 160 ? -9.073 12.918 15.623 1.00 94.44 160 SER A CA 1
ATOM 1222 C C . SER A 1 160 ? -9.759 11.607 16.026 1.00 94.44 160 SER A C 1
ATOM 1224 O O . SER A 1 160 ? -9.487 11.058 17.097 1.00 94.44 160 SER A O 1
ATOM 1226 N N . ALA A 1 161 ? -10.601 11.044 15.153 1.00 95.38 161 ALA A N 1
ATOM 1227 C CA . ALA A 1 161 ? -11.247 9.758 15.393 1.00 95.38 161 ALA A CA 1
ATOM 1228 C C . ALA A 1 161 ? -10.239 8.600 15.494 1.00 95.38 161 ALA A C 1
ATOM 1230 O O . ALA A 1 161 ? -10.416 7.728 16.347 1.00 95.38 161 ALA A O 1
ATOM 1231 N N . VAL A 1 162 ? -9.189 8.595 14.663 1.00 96.44 162 VAL A N 1
ATOM 1232 C CA . VAL A 1 162 ? -8.088 7.620 14.757 1.00 96.44 162 VAL A CA 1
ATOM 1233 C C . VAL A 1 162 ? -7.267 7.854 16.020 1.00 96.44 162 VAL A C 1
ATOM 1235 O O . VAL A 1 162 ? -6.979 6.900 16.734 1.00 96.44 162 VAL A O 1
ATOM 1238 N N . GLN A 1 163 ? -6.924 9.103 16.334 1.00 95.00 163 GLN A N 1
ATOM 1239 C CA . GLN A 1 163 ? -6.114 9.444 17.506 1.00 95.00 163 GLN A CA 1
ATOM 1240 C C . GLN A 1 163 ? -6.803 9.020 18.814 1.00 95.00 163 GLN A C 1
ATOM 1242 O O . GLN A 1 163 ? -6.154 8.524 19.736 1.00 95.00 163 GLN A O 1
ATOM 1247 N N . ALA A 1 164 ? -8.128 9.168 18.882 1.00 93.56 164 ALA A N 1
ATOM 1248 C CA . ALA A 1 164 ? -8.934 8.716 20.011 1.00 93.56 164 ALA A CA 1
ATOM 1249 C C . ALA A 1 164 ? -8.957 7.180 20.163 1.00 93.56 164 ALA A C 1
ATOM 1251 O O . ALA A 1 164 ? -9.180 6.682 21.268 1.00 93.56 164 ALA A O 1
ATOM 1252 N N . ASP A 1 165 ? -8.717 6.418 19.089 1.00 94.38 165 ASP A N 1
ATOM 1253 C CA . ASP A 1 165 ? -8.504 4.969 19.144 1.00 94.38 165 ASP A CA 1
ATOM 1254 C C . ASP A 1 165 ? -7.007 4.659 19.294 1.00 94.38 165 ASP A C 1
ATOM 1256 O O . ASP A 1 165 ? -6.295 4.358 18.337 1.00 94.38 165 ASP A O 1
ATOM 1260 N N . GLY A 1 166 ? -6.523 4.636 20.539 1.00 92.38 166 GLY A N 1
ATOM 1261 C CA . GLY A 1 166 ? -5.133 4.282 20.863 1.00 92.38 166 GLY A CA 1
ATOM 1262 C C . GLY A 1 166 ? -4.723 2.837 20.525 1.00 92.38 166 GLY A C 1
ATOM 1263 O O . GLY A 1 166 ? -3.640 2.403 20.921 1.00 92.38 166 GLY A O 1
ATOM 1264 N N . ARG A 1 167 ? -5.592 2.069 19.858 1.00 93.88 167 ARG A N 1
ATOM 1265 C CA . ARG A 1 167 ? -5.359 0.718 19.339 1.00 93.88 167 ARG A CA 1
ATOM 1266 C C . ARG A 1 167 ? -5.527 0.638 17.817 1.00 93.88 167 ARG A C 1
ATOM 1268 O O . ARG A 1 167 ? -5.505 -0.479 17.291 1.00 93.88 167 ARG A O 1
ATOM 1275 N N . ALA A 1 168 ? -5.743 1.764 17.138 1.00 96.25 168 ALA A N 1
ATOM 1276 C CA . ALA A 1 168 ? -5.788 1.828 15.687 1.00 96.25 168 ALA A CA 1
ATOM 1277 C C . ALA A 1 168 ? -4.438 1.409 15.096 1.00 96.25 168 ALA A C 1
ATOM 1279 O O . ALA A 1 168 ? -3.386 1.745 15.643 1.00 96.25 168 ALA A O 1
ATOM 1280 N N . VAL A 1 169 ? -4.488 0.688 13.979 1.00 97.44 169 VAL A N 1
ATOM 1281 C CA . VAL A 1 169 ? -3.305 0.270 13.224 1.00 97.44 169 VAL A CA 1
ATOM 1282 C C . VAL A 1 169 ? -3.110 1.235 12.060 1.00 97.44 169 VAL A C 1
ATOM 1284 O O . VAL A 1 169 ? -4.060 1.536 11.335 1.00 97.44 169 VAL A O 1
ATOM 1287 N N . GLY A 1 170 ? -1.894 1.747 11.921 1.00 97.50 170 GLY A N 1
ATOM 1288 C CA . GLY A 1 170 ? -1.439 2.528 10.783 1.00 97.50 170 GLY A CA 1
ATOM 1289 C C . GLY A 1 170 ? -0.682 1.636 9.810 1.00 97.50 170 GLY A C 1
ATOM 1290 O O . GLY A 1 170 ? -0.037 0.678 10.231 1.00 97.50 170 GLY A O 1
ATOM 1291 N N . PHE A 1 171 ? -0.769 1.952 8.526 1.00 98.31 171 PHE A N 1
ATOM 1292 C CA . PHE A 1 171 ? 0.012 1.324 7.471 1.00 98.31 171 PHE A CA 1
ATOM 1293 C C . PHE A 1 171 ? 0.781 2.399 6.701 1.00 98.31 171 PHE A C 1
ATOM 1295 O O . PHE A 1 171 ? 0.164 3.319 6.157 1.00 98.31 171 PHE A O 1
ATOM 1302 N N . ASP A 1 172 ? 2.104 2.277 6.690 1.00 97.62 172 ASP A N 1
ATOM 1303 C CA . ASP A 1 172 ? 3.026 3.152 5.973 1.00 97.62 172 ASP A CA 1
ATOM 1304 C C . ASP A 1 172 ? 3.252 2.648 4.551 1.00 97.62 172 ASP A C 1
ATOM 1306 O O . ASP A 1 172 ? 3.576 1.481 4.334 1.00 97.62 172 ASP A O 1
ATOM 1310 N N . TYR A 1 173 ? 3.090 3.521 3.565 1.00 97.12 173 TYR A N 1
ATOM 1311 C CA . TYR A 1 173 ? 3.232 3.152 2.163 1.00 97.12 173 TYR A CA 1
ATOM 1312 C C . TYR A 1 173 ? 3.663 4.331 1.301 1.00 97.12 173 TYR A C 1
ATOM 1314 O O . TYR A 1 173 ? 3.496 5.486 1.679 1.00 97.12 173 TYR A O 1
ATOM 1322 N N . ILE A 1 174 ? 4.200 4.034 0.119 1.00 95.75 174 ILE A N 1
ATOM 1323 C CA . ILE A 1 174 ? 4.522 5.056 -0.877 1.00 95.75 174 ILE A CA 1
ATOM 1324 C C . ILE A 1 174 ? 3.287 5.357 -1.725 1.00 95.75 174 ILE A C 1
ATOM 1326 O O . ILE A 1 174 ? 2.679 4.446 -2.291 1.00 95.75 174 ILE A O 1
ATOM 1330 N N . ASP A 1 175 ? 2.929 6.632 -1.824 1.00 94.00 175 ASP A N 1
ATOM 1331 C CA . ASP A 1 175 ? 1.784 7.099 -2.596 1.00 94.00 175 ASP A CA 1
ATOM 1332 C C . ASP A 1 175 ? 2.119 7.346 -4.077 1.00 94.00 175 ASP A C 1
ATOM 1334 O O . ASP A 1 175 ? 3.254 7.193 -4.537 1.00 94.00 175 ASP A O 1
ATOM 1338 N N . ALA A 1 176 ? 1.120 7.769 -4.854 1.00 93.06 176 ALA A N 1
ATOM 1339 C CA . ALA A 1 176 ? 1.308 8.083 -6.272 1.00 93.06 176 ALA A CA 1
ATOM 1340 C C . ALA A 1 176 ? 2.354 9.184 -6.561 1.00 93.06 176 ALA A C 1
ATOM 1342 O O . ALA A 1 176 ? 2.843 9.266 -7.688 1.00 93.06 176 ALA A O 1
ATOM 1343 N N . SER A 1 177 ? 2.697 10.025 -5.577 1.00 90.81 177 SER A N 1
ATOM 1344 C CA . SER A 1 177 ? 3.730 11.062 -5.694 1.00 90.81 177 SER A CA 1
ATOM 1345 C C . SER A 1 177 ? 5.136 10.575 -5.328 1.00 90.81 177 SER A C 1
ATOM 1347 O O . SER A 1 177 ? 6.087 11.342 -5.461 1.00 90.81 177 SER A O 1
ATOM 1349 N N . GLY A 1 178 ? 5.285 9.320 -4.894 1.00 90.38 178 GLY A N 1
ATOM 1350 C CA . GLY A 1 178 ? 6.565 8.781 -4.433 1.00 90.38 178 GLY A CA 1
ATOM 1351 C C . GLY A 1 178 ? 6.912 9.184 -2.999 1.00 90.38 178 GLY A C 1
ATOM 1352 O O . GLY A 1 178 ? 8.056 9.020 -2.584 1.00 90.38 178 GLY A O 1
ATOM 1353 N N . ARG A 1 179 ? 5.951 9.732 -2.246 1.00 91.94 179 ARG A N 1
ATOM 1354 C CA . ARG A 1 179 ? 6.136 10.143 -0.851 1.00 91.94 179 ARG A CA 1
ATOM 1355 C C . ARG A 1 179 ? 5.552 9.091 0.078 1.00 91.94 179 ARG A C 1
ATOM 1357 O O . ARG A 1 179 ? 4.566 8.439 -0.265 1.00 91.94 179 ARG A O 1
ATOM 1364 N N . GLU A 1 180 ? 6.176 8.919 1.236 1.00 93.69 180 GLU A N 1
ATOM 1365 C CA . GLU A 1 180 ? 5.636 8.043 2.269 1.00 93.69 180 GLU A CA 1
ATOM 1366 C C . GLU A 1 180 ? 4.374 8.672 2.864 1.00 93.69 180 GLU A C 1
ATOM 1368 O O . GLU A 1 180 ? 4.258 9.888 2.972 1.00 93.69 180 GLU A O 1
ATOM 1373 N N . LYS A 1 181 ? 3.389 7.837 3.168 1.00 94.44 181 LYS A N 1
ATOM 1374 C CA . LYS A 1 181 ? 2.141 8.215 3.815 1.00 94.44 181 LYS A CA 1
ATOM 1375 C C . LYS A 1 181 ? 1.733 7.139 4.784 1.00 94.44 181 LYS A C 1
ATOM 1377 O O . LYS A 1 181 ? 1.909 5.952 4.512 1.00 94.44 181 LYS A O 1
ATOM 1382 N N . ARG A 1 182 ? 1.066 7.550 5.856 1.00 96.44 182 ARG A N 1
ATOM 1383 C CA . ARG A 1 182 ? 0.396 6.636 6.774 1.00 96.44 182 ARG A CA 1
ATOM 1384 C C . ARG A 1 182 ? -1.104 6.699 6.589 1.00 96.44 182 ARG A C 1
ATOM 1386 O O . ARG A 1 182 ? -1.712 7.756 6.756 1.00 96.44 182 ARG A O 1
ATOM 1393 N N . ILE A 1 183 ? -1.720 5.551 6.335 1.00 96.81 183 ILE A N 1
ATOM 1394 C CA . ILE A 1 183 ? -3.175 5.387 6.354 1.00 96.81 183 ILE A CA 1
ATOM 1395 C C . ILE A 1 183 ? -3.611 4.633 7.609 1.00 96.81 183 ILE A C 1
ATOM 1397 O O . ILE A 1 183 ? -2.932 3.718 8.065 1.00 96.81 183 ILE A O 1
ATOM 1401 N N . ALA A 1 184 ? -4.760 4.997 8.166 1.00 97.56 184 ALA A N 1
ATOM 1402 C CA . ALA A 1 184 ? -5.374 4.317 9.300 1.00 97.56 184 ALA A CA 1
ATOM 1403 C C . ALA A 1 184 ? -6.893 4.248 9.131 1.00 97.56 184 ALA A C 1
ATOM 1405 O O . ALA A 1 184 ? -7.477 5.009 8.358 1.00 97.56 184 ALA A O 1
ATOM 1406 N N . PHE A 1 185 ? -7.554 3.347 9.856 1.00 97.56 185 PHE A N 1
ATOM 1407 C CA . PHE A 1 185 ? -9.010 3.227 9.806 1.00 97.56 185 PHE A CA 1
ATOM 1408 C C . PHE A 1 185 ? -9.690 3.970 10.962 1.00 97.56 185 PHE A C 1
ATOM 1410 O O . PHE A 1 185 ? -9.545 3.613 12.132 1.00 97.56 185 PHE A O 1
ATOM 1417 N N . ALA A 1 186 ? -10.488 4.985 10.635 1.00 96.19 186 ALA A N 1
ATOM 1418 C CA . ALA A 1 186 ? -11.315 5.718 11.583 1.00 96.19 186 ALA A CA 1
ATOM 1419 C C . ALA A 1 186 ? -12.612 4.939 11.857 1.00 96.19 186 ALA A C 1
ATOM 1421 O O . ALA A 1 186 ? -13.635 5.178 11.215 1.00 96.19 186 ALA A O 1
ATOM 1422 N N . LYS A 1 187 ? -12.600 4.017 12.831 1.00 93.75 187 LYS A N 1
ATOM 1423 C CA . LYS A 1 187 ? -13.751 3.132 13.133 1.00 93.75 187 LYS A CA 1
ATOM 1424 C C . LYS A 1 187 ? -15.069 3.869 13.349 1.00 93.75 187 LYS A C 1
ATOM 1426 O O . LYS A 1 187 ? -16.094 3.434 12.838 1.00 93.75 187 LYS A O 1
ATOM 1431 N N . LYS A 1 188 ? -15.042 4.996 14.070 1.00 92.88 188 LYS A N 1
ATOM 1432 C CA . LYS A 1 188 ? -16.238 5.818 14.336 1.00 92.88 188 LYS A CA 1
ATOM 1433 C C . LYS A 1 188 ? -16.895 6.349 13.060 1.00 92.88 188 LYS A C 1
ATOM 1435 O O . LYS A 1 188 ? -18.097 6.573 13.052 1.00 92.88 188 LYS A O 1
ATOM 1440 N N . LEU A 1 189 ? -16.103 6.544 12.009 1.00 94.06 189 LEU A N 1
ATOM 1441 C CA . LEU A 1 189 ? -16.532 7.106 10.731 1.00 94.06 189 LEU A CA 1
ATOM 1442 C C . LEU A 1 189 ? -16.592 6.047 9.620 1.00 94.06 189 LEU A C 1
ATOM 1444 O O . LEU A 1 189 ? -16.938 6.372 8.490 1.00 94.06 189 LEU A O 1
ATOM 1448 N N . ASN A 1 190 ? -16.235 4.796 9.932 1.00 93.25 190 ASN A N 1
ATOM 1449 C CA . ASN A 1 190 ? -16.182 3.673 9.001 1.00 93.25 190 ASN A CA 1
ATOM 1450 C C . ASN A 1 190 ? -15.419 3.990 7.692 1.00 93.25 190 ASN A C 1
ATOM 1452 O O . ASN A 1 190 ? -15.861 3.622 6.605 1.00 93.25 190 ASN A O 1
ATOM 1456 N N . LYS A 1 191 ? -14.283 4.698 7.788 1.00 94.06 191 LYS A N 1
ATOM 1457 C CA . LYS A 1 191 ? -13.475 5.119 6.628 1.00 94.06 191 LYS A CA 1
ATOM 1458 C C . LYS A 1 191 ? -11.973 5.043 6.896 1.00 94.06 191 LYS A C 1
ATOM 1460 O O . LYS A 1 191 ? -11.528 5.240 8.027 1.00 94.06 191 LYS A O 1
ATOM 1465 N N . ALA A 1 192 ? -11.190 4.794 5.848 1.00 95.06 192 ALA A N 1
ATOM 1466 C CA . ALA A 1 192 ? -9.733 4.892 5.894 1.00 95.06 192 ALA A CA 1
ATOM 1467 C C . ALA A 1 192 ? -9.286 6.339 5.619 1.00 95.06 192 ALA A C 1
ATOM 1469 O O . ALA A 1 192 ? -9.793 6.978 4.698 1.00 95.06 192 ALA A O 1
ATOM 1470 N N . VAL A 1 193 ? -8.354 6.855 6.419 1.00 95.00 193 VAL A N 1
ATOM 1471 C CA . VAL A 1 193 ? -7.906 8.256 6.399 1.00 95.00 193 VAL A CA 1
ATOM 1472 C C . VAL A 1 193 ? -6.385 8.340 6.452 1.00 95.00 193 VAL A C 1
ATOM 1474 O O . VAL A 1 193 ? -5.737 7.499 7.077 1.00 95.00 193 VAL A O 1
ATOM 1477 N N . ILE A 1 194 ? -5.818 9.350 5.791 1.00 94.44 194 ILE A N 1
ATOM 1478 C CA . ILE A 1 194 ? -4.386 9.656 5.881 1.00 94.44 194 ILE A CA 1
ATOM 1479 C C . ILE A 1 194 ? -4.122 10.367 7.206 1.00 94.44 194 ILE A C 1
ATOM 1481 O O . ILE A 1 194 ? -4.845 11.298 7.562 1.00 94.44 194 ILE A O 1
ATOM 1485 N N . VAL A 1 195 ? -3.110 9.904 7.939 1.00 93.56 195 VAL A N 1
ATOM 1486 C CA . VAL A 1 195 ? -2.794 10.384 9.291 1.00 93.56 195 VAL A CA 1
ATOM 1487 C C . VAL A 1 195 ? -1.368 10.904 9.465 1.00 93.56 195 VAL A C 1
ATOM 1489 O O . VAL A 1 195 ? -1.102 11.559 10.473 1.00 93.56 195 VAL A O 1
ATOM 1492 N N . ALA A 1 196 ? -0.485 10.642 8.499 1.00 90.38 196 ALA A N 1
ATOM 1493 C CA . ALA A 1 196 ? 0.861 11.204 8.395 1.00 90.38 196 ALA A CA 1
ATOM 1494 C C . ALA A 1 196 ? 1.335 11.195 6.928 1.00 90.38 196 ALA A C 1
ATOM 1496 O O . ALA A 1 196 ? 0.855 10.366 6.150 1.00 90.38 196 ALA A O 1
ATOM 1497 N N . ASP A 1 197 ? 2.282 12.082 6.622 1.00 85.81 197 ASP A N 1
ATOM 1498 C CA . ASP A 1 197 ? 3.052 12.222 5.374 1.00 85.81 197 ASP A CA 1
ATOM 1499 C C . ASP A 1 197 ? 4.556 12.263 5.725 1.00 85.81 197 ASP A C 1
ATOM 1501 O O . ASP A 1 197 ? 4.863 12.601 6.898 1.00 85.81 197 ASP A O 1
#

Solvent-accessible surface area (backbone atoms only — not comparable to full-atom values): 11788 Å² total; per-residue (Å²): 132,86,92,83,89,83,89,80,90,79,89,79,88,79,84,81,81,78,84,82,76,87,71,92,68,96,59,98,79,70,77,86,70,78,71,56,78,90,73,52,81,78,69,36,72,80,33,71,77,45,79,42,70,53,73,45,59,40,78,43,85,92,45,50,21,42,37,37,39,34,33,22,21,69,46,69,71,80,13,33,29,38,38,36,31,29,41,73,88,67,48,76,59,40,80,45,71,23,48,26,64,41,39,41,59,64,75,84,35,69,82,43,96,53,48,86,37,69,66,48,46,36,50,38,28,56,49,29,54,69,54,56,76,38,74,86,37,52,39,75,39,47,55,59,90,84,63,87,73,72,48,89,94,45,53,63,68,45,35,50,48,30,54,72,36,72,77,27,29,16,39,46,41,67,40,63,85,48,44,59,32,27,38,30,37,12,64,94,72,74,41,60,36,57,61,43,108

Sequence (197 aa):
MLPAALLLLLAQSSCVTTDREVGTSSNPERVYTPKPEAERSRLTSRTVLRTVQTQHAFSDRGSKDKFVLLLQGPKIIDANARFLIISAKGDTLRNEVIPAKALIDERAMQDDPQASSVRSRELAILQGMNGFFADDKFTSPAIPRTATTAPEGSDPEGWSAVQADGRAVGFDYIDASGREKRIAFAKKLNKAVIVAD